Protein AF-A0A5B2UIB7-F1 (afdb_monomer_lite)

Organism: NCBI:txid129817

Structure (mmCIF, N/CA/C/O backbone):
data_AF-A0A5B2UIB7-F1
#
_entry.id   AF-A0A5B2UIB7-F1
#
loop_
_atom_site.group_PDB
_atom_site.id
_atom_site.type_symbol
_atom_site.label_atom_id
_atom_site.label_alt_id
_atom_site.label_comp_id
_atom_site.label_asym_id
_atom_site.label_entity_id
_atom_site.label_seq_id
_atom_site.pdbx_PDB_ins_code
_atom_site.Cartn_x
_atom_site.Cartn_y
_atom_site.Cartn_z
_atom_site.occupancy
_atom_site.B_iso_or_equiv
_atom_site.auth_seq_id
_atom_site.auth_comp_id
_atom_site.auth_asym_id
_atom_site.auth_atom_id
_atom_site.pdbx_PDB_model_num
ATOM 1 N N . MET A 1 1 ? 76.141 -15.591 19.480 1.00 36.72 1 MET A N 1
ATOM 2 C CA . MET A 1 1 ? 75.527 -14.961 18.288 1.00 36.72 1 MET A CA 1
ATOM 3 C C . MET A 1 1 ? 74.091 -15.452 18.141 1.00 36.72 1 MET A C 1
ATOM 5 O O . MET A 1 1 ? 73.945 -16.645 17.968 1.00 36.72 1 MET A O 1
ATOM 9 N N . LYS A 1 2 ? 73.107 -14.529 18.206 1.00 32.75 2 LYS A N 1
ATOM 10 C CA . LYS A 1 2 ? 71.780 -14.500 17.524 1.00 32.75 2 LYS A CA 1
ATOM 11 C C . LYS A 1 2 ? 70.886 -15.767 17.609 1.00 32.75 2 LYS A C 1
ATOM 13 O O . LYS A 1 2 ? 71.321 -16.845 17.267 1.00 32.75 2 LYS A O 1
ATOM 18 N N . ARG A 1 3 ? 69.582 -15.729 17.898 1.00 36.31 3 ARG A N 1
ATOM 19 C CA . ARG A 1 3 ? 68.573 -14.659 17.969 1.00 36.31 3 ARG A CA 1
ATOM 20 C C . ARG A 1 3 ? 67.329 -15.248 18.657 1.00 36.31 3 ARG A C 1
ATOM 22 O O . ARG A 1 3 ? 66.894 -16.338 18.302 1.00 36.31 3 ARG A O 1
ATOM 29 N N . VAL A 1 4 ? 66.751 -14.478 19.571 1.00 41.34 4 VAL A N 1
ATOM 30 C CA . VAL A 1 4 ? 65.387 -14.624 20.096 1.00 41.34 4 VAL A CA 1
ATOM 31 C C . VAL A 1 4 ? 64.390 -14.536 18.932 1.00 41.34 4 VAL A C 1
ATOM 33 O O . VAL A 1 4 ? 64.535 -13.661 18.076 1.00 41.34 4 VAL A O 1
ATOM 36 N N . LYS A 1 5 ? 63.388 -15.421 18.885 1.00 37.00 5 LYS A N 1
ATOM 37 C CA . LYS A 1 5 ? 62.197 -15.244 18.042 1.00 37.00 5 LYS A CA 1
ATOM 38 C C . LYS A 1 5 ? 60.969 -15.140 18.938 1.00 37.00 5 LYS A C 1
ATOM 40 O O . LYS A 1 5 ? 60.464 -16.127 19.456 1.00 37.00 5 LYS A O 1
ATOM 45 N N . THR A 1 6 ? 60.558 -13.895 19.120 1.00 37.12 6 THR A N 1
ATOM 46 C CA . THR A 1 6 ? 59.334 -13.441 19.770 1.00 37.12 6 THR A CA 1
ATOM 47 C C . THR A 1 6 ? 58.118 -13.957 19.003 1.00 37.12 6 THR A C 1
ATOM 49 O O . THR A 1 6 ? 57.993 -13.713 17.803 1.00 37.12 6 THR A O 1
ATOM 52 N N . LEU A 1 7 ? 57.230 -14.667 19.696 1.00 38.56 7 LEU A N 1
ATOM 53 C CA . LEU A 1 7 ? 55.925 -15.073 19.186 1.00 38.56 7 LEU A CA 1
ATOM 54 C C . LEU A 1 7 ? 54.974 -13.873 19.346 1.00 38.56 7 LEU A C 1
ATOM 56 O O . LEU A 1 7 ? 54.595 -13.527 20.461 1.00 38.56 7 LEU A O 1
ATOM 60 N N . ILE A 1 8 ? 54.649 -13.188 18.249 1.00 42.62 8 ILE A N 1
ATOM 61 C CA . ILE A 1 8 ? 53.664 -12.100 18.245 1.00 42.62 8 ILE A CA 1
ATOM 62 C C . ILE A 1 8 ? 52.286 -12.730 18.044 1.00 42.62 8 ILE A C 1
ATOM 64 O O . ILE A 1 8 ? 51.986 -13.260 16.977 1.00 42.62 8 ILE A O 1
ATOM 68 N N . ILE A 1 9 ? 51.459 -12.673 19.085 1.00 41.97 9 ILE A N 1
ATOM 69 C CA . ILE A 1 9 ? 50.033 -12.998 19.035 1.00 41.97 9 ILE A CA 1
ATOM 70 C C . ILE A 1 9 ? 49.331 -11.816 18.355 1.00 41.97 9 ILE A C 1
ATOM 72 O O . ILE A 1 9 ? 49.231 -10.736 18.936 1.00 41.97 9 ILE A O 1
ATOM 76 N N . GLN A 1 10 ? 48.881 -11.991 17.111 1.00 41.56 10 GLN A N 1
ATOM 77 C CA . GLN A 1 10 ? 47.998 -11.028 16.451 1.00 41.56 10 GLN A CA 1
ATOM 78 C C . GLN A 1 10 ? 46.553 -11.289 16.881 1.00 41.56 10 GLN A C 1
ATOM 80 O O . GLN A 1 10 ? 45.931 -12.270 16.484 1.00 41.56 10 GLN A O 1
ATOM 85 N N . MET A 1 11 ? 46.028 -10.390 17.705 1.00 44.19 11 MET A N 1
ATOM 86 C CA . MET A 1 11 ? 44.629 -10.340 18.108 1.00 44.19 11 MET A CA 1
ATOM 87 C C . MET A 1 11 ? 43.892 -9.461 17.085 1.00 44.19 11 MET A C 1
ATOM 89 O O . MET A 1 11 ? 43.997 -8.237 17.113 1.00 44.19 11 MET A O 1
ATOM 93 N N . GLY A 1 12 ? 43.233 -10.090 16.110 1.00 45.69 12 GLY A N 1
ATOM 94 C CA . GLY A 1 12 ? 42.451 -9.396 15.087 1.00 45.69 12 GLY A CA 1
ATOM 95 C C . GLY A 1 12 ? 41.152 -8.851 15.676 1.00 45.69 12 GLY A C 1
ATOM 96 O O . GLY A 1 12 ? 40.241 -9.616 15.980 1.00 45.69 12 GLY A O 1
ATOM 97 N N . ALA A 1 13 ? 41.059 -7.532 15.838 1.00 47.88 13 ALA A N 1
ATOM 98 C CA . ALA A 1 13 ? 39.813 -6.855 16.173 1.00 47.88 13 ALA A CA 1
ATOM 99 C C . ALA A 1 13 ? 38.918 -6.795 14.923 1.00 47.88 13 ALA A C 1
ATOM 101 O O . ALA A 1 13 ? 39.144 -5.987 14.022 1.00 47.88 13 ALA A O 1
ATOM 102 N N . ALA A 1 14 ? 37.912 -7.667 14.854 1.00 48.31 14 ALA A N 1
ATOM 103 C CA . ALA A 1 14 ? 36.854 -7.579 13.858 1.00 48.31 14 ALA A CA 1
ATOM 104 C C . ALA A 1 14 ? 35.942 -6.388 14.200 1.00 48.31 14 ALA A C 1
ATOM 106 O O . ALA A 1 14 ? 35.089 -6.470 15.083 1.00 48.31 14 ALA A O 1
ATOM 107 N N . LEU A 1 15 ? 36.144 -5.263 13.513 1.00 48.62 15 LEU A N 1
ATOM 108 C CA . LEU A 1 15 ? 35.199 -4.149 13.484 1.00 48.62 15 LEU A CA 1
ATOM 109 C C . LEU A 1 15 ? 33.928 -4.620 12.765 1.00 48.62 15 LEU A C 1
ATOM 111 O O . LEU A 1 15 ? 33.849 -4.608 11.537 1.00 48.62 15 LEU A O 1
ATOM 115 N N . LEU A 1 16 ? 32.938 -5.068 13.538 1.00 49.34 16 LEU A N 1
ATOM 116 C CA . LEU A 1 16 ? 31.570 -5.257 13.064 1.00 49.34 16 LEU A CA 1
ATOM 117 C C . LEU A 1 16 ? 30.999 -3.875 12.730 1.00 49.34 16 LEU A C 1
ATOM 119 O O . LEU A 1 16 ? 30.462 -3.181 13.595 1.00 49.34 16 LEU A O 1
ATOM 123 N N . PHE A 1 17 ? 31.136 -3.463 11.471 1.00 42.66 17 PHE A N 1
ATOM 124 C CA . PHE A 1 17 ? 30.374 -2.352 10.914 1.00 42.66 17 PHE A CA 1
ATOM 125 C C . PHE A 1 17 ? 28.894 -2.738 10.947 1.00 42.66 17 PHE A C 1
ATOM 127 O O . PHE A 1 17 ? 28.378 -3.381 10.036 1.00 42.66 17 PHE A O 1
ATOM 134 N N . SER A 1 18 ? 28.222 -2.376 12.038 1.00 40.28 18 SER A N 1
ATOM 135 C CA . SER A 1 18 ? 26.772 -2.464 12.148 1.00 40.28 18 SER A CA 1
ATOM 136 C C . SER A 1 18 ? 26.201 -1.437 11.180 1.00 40.28 18 SER A C 1
ATOM 138 O O . SER A 1 18 ? 26.191 -0.242 11.468 1.00 40.28 18 SER A O 1
ATOM 140 N N . SER A 1 19 ? 25.817 -1.883 9.986 1.00 45.78 19 SER A N 1
ATOM 141 C CA . SER A 1 19 ? 25.097 -1.044 9.036 1.00 45.78 19 SER A CA 1
ATOM 142 C C . SER A 1 19 ? 23.778 -0.674 9.703 1.00 45.78 19 SER A C 1
ATOM 144 O O . SER A 1 19 ? 22.957 -1.551 9.969 1.00 45.78 19 SER A O 1
ATOM 146 N N . SER A 1 20 ? 23.582 0.601 10.034 1.00 47.62 20 SER A N 1
ATOM 147 C CA . SER A 1 20 ? 22.289 1.093 10.502 1.00 47.62 20 SER A CA 1
ATOM 148 C C . SER A 1 20 ? 21.254 0.736 9.438 1.00 47.62 20 SER A C 1
ATOM 150 O O . SER A 1 20 ? 21.310 1.273 8.332 1.00 47.62 20 SER A O 1
ATOM 152 N N . ALA A 1 21 ? 20.346 -0.198 9.728 1.00 54.97 21 ALA A N 1
ATOM 153 C CA . ALA A 1 21 ? 19.238 -0.486 8.831 1.00 54.97 21 ALA A CA 1
ATOM 154 C C . ALA A 1 21 ? 18.403 0.795 8.718 1.00 54.97 21 ALA A C 1
ATOM 156 O O . ALA A 1 21 ? 17.760 1.211 9.682 1.00 54.97 21 ALA A O 1
ATOM 157 N N . GLN A 1 22 ? 18.468 1.468 7.567 1.00 65.56 22 GLN A N 1
ATOM 158 C CA . GLN A 1 22 ? 17.531 2.542 7.275 1.00 65.56 22 GLN A CA 1
ATOM 159 C C . GLN A 1 22 ? 16.168 1.885 7.085 1.00 65.56 22 GLN A C 1
ATOM 161 O O . GLN A 1 22 ? 15.971 1.110 6.150 1.00 65.56 22 GLN A O 1
ATOM 166 N N . ALA A 1 23 ? 15.260 2.161 8.015 1.00 76.81 23 ALA A N 1
ATOM 167 C CA . ALA A 1 23 ? 13.890 1.686 7.978 1.00 76.81 23 ALA A CA 1
ATOM 168 C C . ALA A 1 23 ? 12.957 2.881 7.790 1.00 76.81 23 ALA A C 1
ATOM 170 O O . ALA A 1 23 ? 13.073 3.878 8.505 1.00 76.81 23 ALA A O 1
ATOM 171 N N . ALA A 1 24 ? 12.025 2.773 6.847 1.00 90.00 24 ALA A N 1
ATOM 172 C CA . ALA A 1 24 ? 10.872 3.664 6.825 1.00 90.00 24 ALA A CA 1
ATOM 173 C C . ALA A 1 24 ? 9.811 3.123 7.786 1.00 90.00 24 ALA A C 1
ATOM 175 O O . ALA A 1 24 ? 9.624 1.909 7.891 1.00 90.00 24 ALA A O 1
ATOM 176 N N . VAL A 1 25 ? 9.112 4.016 8.483 1.00 93.94 25 VAL A N 1
ATOM 177 C CA . VAL A 1 25 ? 8.023 3.657 9.395 1.00 93.94 25 VAL A CA 1
ATOM 178 C C . VAL A 1 25 ? 6.745 4.295 8.884 1.00 93.94 25 VAL A C 1
ATOM 180 O O . VAL A 1 25 ? 6.665 5.514 8.762 1.00 93.94 25 VAL A O 1
ATOM 183 N N . GLN A 1 26 ? 5.736 3.475 8.615 1.00 95.31 26 GLN A N 1
ATOM 184 C CA . GLN A 1 26 ? 4.424 3.927 8.184 1.00 95.31 26 GLN A CA 1
ATOM 185 C C . GLN A 1 26 ? 3.372 3.483 9.192 1.00 95.31 26 GLN A C 1
ATOM 187 O O . GLN A 1 26 ? 3.288 2.317 9.562 1.00 95.31 26 GLN A O 1
ATOM 192 N N . GLU A 1 27 ? 2.540 4.419 9.628 1.00 96.62 27 GLU A N 1
ATOM 193 C CA . GLU A 1 27 ? 1.425 4.111 10.513 1.00 96.62 27 GLU A CA 1
ATOM 194 C C . GLU A 1 27 ? 0.175 3.753 9.701 1.00 96.62 27 GLU A C 1
ATOM 196 O O . GLU A 1 27 ? -0.121 4.389 8.687 1.00 96.62 27 GLU A O 1
ATOM 201 N N . ILE A 1 28 ? -0.541 2.735 10.169 1.00 97.25 28 ILE A N 1
ATOM 202 C CA . ILE A 1 28 ? -1.765 2.167 9.614 1.00 97.25 28 ILE A CA 1
ATOM 203 C C . ILE A 1 28 ? -2.853 2.330 10.672 1.00 97.25 28 ILE A C 1
ATOM 205 O O . ILE A 1 28 ? -2.776 1.738 11.748 1.00 97.25 28 ILE A O 1
ATOM 209 N N . ARG A 1 29 ? -3.866 3.145 10.378 1.00 97.69 29 ARG A N 1
ATOM 210 C CA . ARG A 1 29 ? -4.959 3.459 11.303 1.00 97.69 29 ARG A CA 1
ATOM 211 C C . ARG A 1 29 ? -6.277 2.914 10.793 1.00 97.69 29 ARG A C 1
ATOM 213 O O . ARG A 1 29 ? -6.648 3.173 9.647 1.00 97.69 29 ARG A O 1
ATOM 220 N N . ALA A 1 30 ? -7.024 2.251 11.665 1.00 96.81 30 ALA A N 1
ATOM 221 C CA . ALA A 1 30 ? -8.425 1.953 11.415 1.00 96.81 30 ALA A CA 1
ATOM 222 C C . ALA A 1 30 ? -9.252 2.164 12.685 1.00 96.81 30 ALA A C 1
ATOM 224 O O . ALA A 1 30 ? -8.781 1.909 13.792 1.00 96.81 30 ALA A O 1
ATOM 225 N N . THR A 1 31 ? -10.487 2.624 12.525 1.00 95.56 31 THR A N 1
ATOM 226 C CA . THR A 1 31 ? -11.378 2.927 13.646 1.00 95.56 31 THR A CA 1
ATOM 227 C C . THR A 1 31 ? -12.700 2.209 13.464 1.00 95.56 31 THR A C 1
ATOM 229 O O . THR A 1 31 ? -13.267 2.209 12.372 1.00 95.56 31 THR A O 1
ATOM 232 N N . PHE A 1 32 ? -13.203 1.619 14.539 1.00 94.38 32 PHE A N 1
ATOM 233 C CA . PHE A 1 32 ? -14.571 1.150 14.633 1.00 94.38 32 PHE A CA 1
ATOM 234 C C . PHE A 1 32 ? -15.358 2.054 15.577 1.00 94.38 32 PHE A C 1
ATOM 236 O O . PHE A 1 32 ? -15.005 2.192 16.747 1.00 94.38 32 PHE A O 1
ATOM 243 N N . VAL A 1 33 ? -16.439 2.628 15.052 1.00 89.38 33 VAL A N 1
ATOM 244 C CA . VAL A 1 33 ? -17.467 3.320 15.830 1.00 89.38 33 VAL A CA 1
ATOM 245 C C . VAL A 1 33 ? -18.815 2.710 15.435 1.00 89.38 33 VAL A C 1
ATOM 247 O O . VAL A 1 33 ? -19.152 2.749 14.249 1.00 89.38 33 VAL A O 1
ATOM 250 N N . PRO A 1 34 ? -19.585 2.133 16.375 1.00 85.06 34 PRO A N 1
ATOM 251 C CA . PRO A 1 34 ? -20.924 1.635 16.110 1.00 85.06 34 PRO A CA 1
ATOM 252 C C . PRO A 1 34 ? -21.805 2.742 15.541 1.00 85.06 34 PRO A C 1
ATOM 254 O O . PRO A 1 34 ? -21.898 3.822 16.124 1.00 85.06 34 PRO A O 1
ATOM 257 N N . ASP A 1 35 ? -22.490 2.452 14.439 1.00 82.38 35 ASP A N 1
ATOM 258 C CA . ASP A 1 35 ? -23.503 3.333 13.867 1.00 82.38 35 ASP A CA 1
ATOM 259 C C . ASP A 1 35 ? -24.900 2.824 14.266 1.00 82.38 35 ASP A C 1
ATOM 261 O O . ASP A 1 35 ? -25.362 1.815 13.723 1.00 82.38 35 ASP A O 1
ATOM 265 N N . PRO A 1 36 ? -25.613 3.498 15.192 1.00 77.50 36 PRO A N 1
ATOM 266 C CA . PRO A 1 36 ? -26.958 3.089 15.591 1.00 77.50 36 PRO A CA 1
ATOM 267 C C . PRO A 1 36 ? -27.973 3.124 14.443 1.00 77.50 36 PRO A C 1
ATOM 269 O O . PRO A 1 36 ? -28.992 2.440 14.516 1.00 77.50 36 PRO A O 1
ATOM 272 N N . SER A 1 37 ? -27.720 3.923 13.400 1.00 79.44 37 SER A N 1
ATOM 273 C CA . SER A 1 37 ? -28.568 3.991 12.206 1.00 79.44 37 SER A CA 1
ATOM 274 C C . SER A 1 37 ? -28.291 2.854 11.220 1.00 79.44 37 SER A C 1
ATOM 276 O O . SER A 1 37 ? -29.137 2.552 10.378 1.00 79.44 37 SER A O 1
ATOM 278 N N . ASN A 1 38 ? -27.143 2.181 11.358 1.00 79.44 38 ASN A N 1
ATOM 279 C CA . ASN A 1 38 ? -26.748 1.053 10.528 1.00 79.44 38 ASN A CA 1
ATOM 280 C C . ASN A 1 38 ? -26.103 -0.078 11.357 1.00 79.44 38 ASN A C 1
ATOM 282 O O . ASN A 1 38 ? -24.923 -0.396 11.181 1.00 79.44 38 ASN A O 1
ATOM 286 N N . PRO A 1 39 ? -26.878 -0.737 12.241 1.00 76.56 39 PRO A N 1
ATOM 287 C CA . PRO A 1 39 ? -26.357 -1.682 13.238 1.00 76.56 39 PRO A CA 1
ATOM 288 C C . PRO A 1 39 ? -25.733 -2.956 12.640 1.00 76.56 39 PRO A C 1
ATOM 290 O O . PRO A 1 39 ? -25.099 -3.738 13.348 1.00 76.56 39 PRO A O 1
ATOM 293 N N . MET A 1 40 ? -25.910 -3.185 11.337 1.00 80.88 40 MET A N 1
ATOM 294 C CA . MET A 1 40 ? -25.333 -4.328 10.626 1.00 80.88 40 MET A CA 1
ATOM 295 C C . MET A 1 40 ? -23.938 -4.031 10.052 1.00 80.88 40 MET A C 1
ATOM 297 O O . MET A 1 40 ? -23.262 -4.953 9.591 1.00 80.88 40 MET A O 1
ATOM 301 N N . VAL A 1 41 ? -23.477 -2.773 10.071 1.00 82.31 41 VAL A N 1
ATOM 302 C CA . VAL A 1 41 ? -22.141 -2.391 9.588 1.00 82.31 41 VAL A CA 1
ATOM 303 C C . VAL A 1 41 ? -21.136 -2.473 10.732 1.00 82.31 41 VAL A C 1
ATOM 305 O O . VAL A 1 41 ? -20.851 -1.504 11.424 1.00 82.31 41 VAL A O 1
ATOM 308 N N . ASN A 1 42 ? -20.565 -3.666 10.890 1.00 84.88 42 ASN A N 1
ATOM 309 C CA . ASN A 1 42 ? -19.618 -3.994 11.956 1.00 84.88 42 ASN A CA 1
ATOM 310 C C . ASN A 1 42 ? -18.208 -4.195 11.400 1.00 84.88 42 ASN A C 1
ATOM 312 O O . ASN A 1 42 ? -17.653 -5.290 11.449 1.00 84.88 42 ASN A O 1
ATOM 316 N N . ARG A 1 43 ? -17.651 -3.143 10.794 1.00 89.06 43 ARG A N 1
ATOM 317 C CA . ARG A 1 43 ? -16.316 -3.172 10.182 1.00 89.06 43 ARG A CA 1
ATOM 318 C C . ARG A 1 43 ? -15.511 -1.950 10.583 1.00 89.06 43 ARG A C 1
ATOM 320 O O . ARG A 1 43 ? -16.071 -0.871 10.756 1.00 89.06 43 ARG A O 1
ATOM 327 N N . PHE A 1 44 ? -14.198 -2.114 10.655 1.00 94.00 44 PHE A N 1
ATOM 328 C CA . PHE A 1 44 ? -13.293 -0.982 10.779 1.00 94.00 44 PHE A CA 1
ATOM 329 C C . PHE A 1 44 ? -13.338 -0.107 9.524 1.00 94.00 44 PHE A C 1
ATOM 331 O O . PHE A 1 44 ? -13.377 -0.598 8.394 1.00 94.00 44 PHE A O 1
ATOM 338 N N . GLU A 1 45 ? -13.287 1.202 9.731 1.00 93.50 45 GLU A N 1
ATOM 339 C CA . GLU A 1 45 ? -13.042 2.185 8.688 1.00 93.50 45 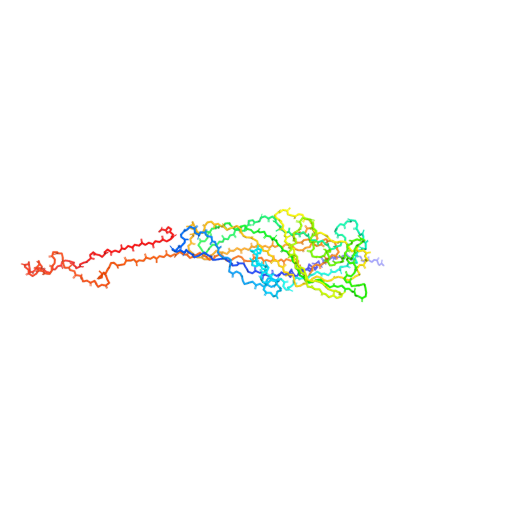GLU A CA 1
ATOM 340 C C . GLU A 1 45 ? -11.553 2.531 8.668 1.00 93.50 45 GLU A C 1
ATOM 342 O O . GLU A 1 45 ? -10.964 2.843 9.703 1.00 93.50 45 GLU A O 1
ATOM 347 N N . ASN A 1 46 ? -10.930 2.498 7.492 1.00 94.31 46 ASN A N 1
ATOM 348 C CA . ASN A 1 46 ? -9.547 2.931 7.344 1.00 94.31 46 ASN A CA 1
ATOM 349 C C . ASN A 1 46 ? -9.443 4.451 7.547 1.00 94.31 46 ASN A C 1
ATOM 351 O O . ASN A 1 46 ? -10.092 5.223 6.843 1.00 94.31 46 ASN A O 1
ATOM 355 N N . LYS A 1 47 ? -8.611 4.872 8.500 1.00 95.81 47 LYS A N 1
ATOM 356 C CA . LYS A 1 47 ? -8.343 6.278 8.839 1.00 95.81 47 LYS A CA 1
ATOM 357 C C . LYS A 1 47 ? -6.903 6.690 8.540 1.00 95.81 47 LYS A C 1
ATOM 359 O O . LYS A 1 47 ? -6.459 7.751 8.974 1.00 95.81 47 LYS A O 1
ATOM 364 N N . THR A 1 48 ? -6.153 5.861 7.821 1.00 96.50 48 THR A N 1
ATOM 365 C CA . THR A 1 48 ? -4.783 6.191 7.430 1.00 96.50 48 THR A CA 1
ATOM 366 C C . THR A 1 48 ? -4.799 7.355 6.436 1.00 96.50 48 THR A C 1
ATOM 368 O O . THR A 1 48 ? -5.517 7.272 5.437 1.00 96.50 48 THR A O 1
ATOM 371 N N . PRO A 1 49 ? -4.030 8.437 6.663 1.00 95.19 49 PRO A N 1
ATOM 372 C CA . PRO A 1 49 ? -4.008 9.576 5.753 1.00 95.19 49 PRO A CA 1
ATOM 373 C C . PRO A 1 49 ? -3.585 9.165 4.341 1.00 95.19 49 PRO A C 1
ATOM 375 O O . PRO A 1 49 ? -2.473 8.686 4.124 1.00 95.19 49 PRO A O 1
ATOM 378 N N . GLN A 1 50 ? -4.478 9.360 3.372 1.00 95.00 50 GLN A N 1
ATOM 379 C CA . GLN A 1 50 ? -4.203 9.039 1.977 1.00 95.00 50 GLN A CA 1
ATOM 380 C C . GLN A 1 50 ? -3.100 9.948 1.416 1.00 95.00 50 GLN A C 1
ATOM 382 O O . GLN A 1 50 ? -3.128 11.165 1.593 1.00 95.00 50 GLN A O 1
ATOM 387 N N . ALA A 1 51 ? -2.167 9.363 0.669 1.00 96.31 51 ALA A N 1
ATOM 388 C CA . ALA A 1 51 ? -1.065 10.055 0.011 1.00 96.31 51 ALA A CA 1
ATOM 389 C C . ALA A 1 51 ? -0.812 9.473 -1.390 1.00 96.31 51 ALA A C 1
ATOM 391 O O . ALA A 1 51 ? -1.514 8.573 -1.850 1.00 96.31 51 ALA A O 1
ATOM 392 N N . GLY A 1 52 ? 0.192 9.987 -2.096 1.00 95.69 52 GLY A N 1
ATOM 393 C CA . GLY A 1 52 ? 0.661 9.379 -3.339 1.00 95.69 52 GLY A CA 1
ATOM 394 C C . GLY A 1 52 ? -0.317 9.481 -4.510 1.00 95.69 52 GLY A C 1
ATOM 395 O O . GLY A 1 52 ? -1.017 10.483 -4.680 1.00 95.69 52 GLY A O 1
ATOM 396 N N . VAL A 1 53 ? -0.351 8.440 -5.343 1.00 95.81 53 VAL A N 1
ATOM 397 C CA . VAL A 1 53 ? -1.085 8.418 -6.614 1.00 95.81 53 VAL A CA 1
ATOM 398 C C . VAL A 1 53 ? -2.578 8.749 -6.478 1.00 95.81 53 VAL A C 1
ATOM 400 O O . VAL A 1 53 ? -3.111 9.530 -7.269 1.00 95.81 53 VAL A O 1
ATOM 403 N N . CYS A 1 54 ? -3.252 8.227 -5.453 1.00 96.62 54 CYS A N 1
ATOM 404 C CA . CYS A 1 54 ? -4.678 8.444 -5.242 1.00 96.62 54 CYS A CA 1
ATOM 405 C C . CYS A 1 54 ? -4.980 9.838 -4.699 1.00 96.62 54 CYS A C 1
ATOM 407 O O . CYS A 1 54 ? -6.035 10.384 -5.004 1.00 96.62 54 CYS A O 1
ATOM 409 N N . ALA A 1 55 ? -4.084 10.430 -3.904 1.00 96.38 55 ALA A N 1
ATOM 410 C CA . ALA A 1 55 ? -4.268 11.792 -3.406 1.00 96.38 55 ALA A CA 1
ATOM 411 C C . ALA A 1 55 ? -3.971 12.842 -4.487 1.00 96.38 55 ALA A C 1
ATOM 413 O O . ALA A 1 55 ? -4.703 13.818 -4.614 1.00 96.38 55 ALA A O 1
ATOM 414 N N . SER A 1 56 ? -2.906 12.641 -5.267 1.00 94.44 56 SER A N 1
ATOM 415 C CA . SER A 1 56 ? -2.333 13.710 -6.094 1.00 94.44 56 SER A CA 1
ATOM 416 C C . SER A 1 56 ? -2.564 13.560 -7.596 1.00 94.44 56 SER A C 1
ATOM 418 O O . SER A 1 56 ? -2.494 14.560 -8.302 1.00 94.44 56 SER A O 1
ATOM 420 N N . PHE A 1 57 ? -2.815 12.350 -8.108 1.00 94.06 57 PHE A N 1
ATOM 421 C CA . PHE A 1 57 ? -2.756 12.104 -9.555 1.00 94.06 57 PHE A CA 1
ATOM 422 C C . PHE A 1 57 ? -4.021 11.478 -10.150 1.00 94.06 57 PHE A C 1
ATOM 424 O O . PHE A 1 57 ? -4.384 11.813 -11.275 1.00 94.06 57 PHE A O 1
ATOM 431 N N . MET A 1 58 ? -4.711 10.585 -9.431 1.00 94.69 58 MET A N 1
ATOM 432 C CA . MET A 1 58 ? -5.913 9.912 -9.948 1.00 94.69 58 MET A CA 1
ATOM 433 C C . MET A 1 58 ? -7.044 9.694 -8.916 1.00 94.69 58 MET A C 1
ATOM 435 O O . MET A 1 58 ? -7.589 8.589 -8.829 1.00 94.69 58 MET A O 1
ATOM 439 N N . PRO A 1 59 ? -7.476 10.724 -8.160 1.00 95.88 59 PRO A N 1
ATOM 440 C CA . PRO A 1 59 ? -8.452 10.566 -7.074 1.00 95.88 59 PRO A CA 1
ATOM 441 C C . PRO A 1 59 ? -9.785 9.949 -7.518 1.00 95.88 59 PRO A C 1
ATOM 443 O O . PRO A 1 59 ? -10.280 9.014 -6.888 1.00 95.88 59 PRO A O 1
ATOM 446 N N . ALA A 1 60 ? -10.348 10.406 -8.643 1.00 95.81 60 ALA A N 1
ATOM 447 C CA . ALA A 1 60 ? -11.606 9.871 -9.170 1.00 95.81 60 ALA A CA 1
ATOM 448 C C . ALA A 1 60 ? -11.500 8.382 -9.537 1.00 95.81 60 ALA A C 1
ATOM 450 O O . ALA A 1 60 ? -12.435 7.611 -9.322 1.00 95.81 60 ALA A O 1
ATOM 451 N N . ARG A 1 61 ? -10.339 7.965 -10.052 1.00 95.25 61 ARG A N 1
ATOM 452 C CA . ARG A 1 61 ? -10.102 6.581 -10.445 1.00 95.25 61 ARG A CA 1
ATOM 453 C C . ARG A 1 61 ? -9.905 5.667 -9.246 1.00 95.25 61 ARG A C 1
ATOM 455 O O . ARG A 1 61 ? -10.485 4.589 -9.221 1.00 95.25 61 ARG A O 1
ATOM 462 N N . CYS A 1 62 ? -9.138 6.103 -8.251 1.00 96.62 62 CYS A N 1
ATOM 463 C CA . CYS A 1 62 ? -8.982 5.345 -7.015 1.00 96.62 62 CYS A CA 1
ATOM 464 C C . CYS A 1 62 ? -10.327 5.140 -6.312 1.00 96.62 62 CYS A C 1
ATOM 466 O O . CYS A 1 62 ? -10.641 4.020 -5.920 1.00 96.62 62 CYS A O 1
ATOM 468 N N . LYS A 1 63 ? -11.180 6.176 -6.279 1.00 96.19 63 LYS A N 1
ATOM 469 C CA . LYS A 1 63 ? -12.551 6.059 -5.768 1.00 96.19 63 LYS A CA 1
ATOM 470 C C . LYS A 1 63 ? -13.374 5.018 -6.535 1.00 96.19 63 LYS A C 1
ATOM 472 O O . LYS A 1 63 ? -14.051 4.214 -5.906 1.00 96.19 63 LYS A O 1
ATOM 477 N N . ALA A 1 64 ? -13.306 5.008 -7.869 1.00 96.38 64 ALA A N 1
ATOM 478 C CA . ALA A 1 64 ? -14.018 4.028 -8.695 1.00 96.38 64 ALA A CA 1
ATOM 479 C C . ALA A 1 64 ? -13.510 2.587 -8.499 1.00 96.38 64 ALA A C 1
ATOM 481 O O . ALA A 1 64 ? -14.287 1.645 -8.610 1.00 96.38 64 ALA A O 1
ATOM 482 N N . LEU A 1 65 ? -12.220 2.422 -8.198 1.00 95.38 65 LEU A N 1
ATOM 483 C CA . LEU A 1 65 ? -11.596 1.130 -7.899 1.00 95.38 65 LEU A CA 1
ATOM 484 C C . LEU A 1 65 ? -11.753 0.704 -6.429 1.00 95.38 65 LEU A C 1
ATOM 486 O O . LEU A 1 65 ? -11.387 -0.416 -6.094 1.00 95.38 65 LEU A O 1
ATOM 490 N N . GLY A 1 66 ? -12.266 1.574 -5.552 1.00 94.94 66 GLY A N 1
ATOM 491 C CA . GLY A 1 66 ? -12.367 1.299 -4.116 1.00 94.94 66 GLY A CA 1
ATOM 492 C C . GLY A 1 66 ? -11.014 1.228 -3.399 1.00 94.94 66 GLY A C 1
ATOM 493 O O . GLY A 1 66 ? -10.910 0.572 -2.368 1.00 94.94 66 GLY A O 1
ATOM 494 N N . ILE A 1 67 ? -9.983 1.887 -3.933 1.00 95.94 67 ILE A N 1
ATOM 495 C CA . ILE A 1 67 ? -8.624 1.881 -3.376 1.00 95.94 67 ILE A CA 1
ATOM 496 C C . ILE A 1 67 ? -8.224 3.268 -2.865 1.00 95.94 67 ILE A C 1
ATOM 498 O O . ILE A 1 67 ? -8.743 4.296 -3.297 1.00 95.94 67 ILE A O 1
ATOM 502 N N . PHE A 1 68 ? -7.229 3.288 -1.989 1.00 96.25 68 PHE A N 1
ATOM 503 C CA . PHE A 1 68 ? -6.484 4.469 -1.558 1.00 96.25 68 PHE A CA 1
ATOM 504 C C . PHE A 1 68 ? -4.995 4.123 -1.646 1.00 96.25 68 PHE A C 1
ATOM 506 O O . PHE A 1 68 ? -4.641 2.948 -1.699 1.00 96.25 68 PHE A O 1
ATOM 513 N N . SER A 1 69 ? -4.114 5.117 -1.641 1.00 97.50 69 SER A N 1
ATOM 514 C CA . SER A 1 69 ? -2.673 4.867 -1.646 1.00 97.50 69 SER A CA 1
ATOM 515 C C . SER A 1 69 ? -1.969 5.584 -0.510 1.00 97.50 69 SER A C 1
ATOM 517 O O . SER A 1 69 ? -2.451 6.591 0.011 1.00 97.50 69 SER A O 1
ATOM 519 N N . LEU A 1 70 ? -0.799 5.065 -0.175 1.00 97.69 70 LEU A N 1
ATOM 520 C CA . LEU A 1 70 ? 0.204 5.692 0.669 1.00 97.69 70 LEU A CA 1
ATOM 521 C C . LEU A 1 70 ? 1.473 5.924 -0.142 1.00 97.69 70 LEU A C 1
ATOM 523 O O . LEU A 1 70 ? 1.620 5.371 -1.232 1.00 97.69 70 LEU A O 1
ATOM 527 N N . ARG A 1 71 ? 2.385 6.728 0.401 1.00 96.50 71 ARG A N 1
ATOM 528 C CA . ARG A 1 71 ? 3.684 7.021 -0.203 1.00 96.50 71 ARG A CA 1
ATOM 529 C C . ARG A 1 71 ? 4.802 6.650 0.761 1.00 96.50 71 ARG A C 1
ATOM 531 O O . ARG A 1 71 ? 4.730 7.014 1.926 1.00 96.50 71 ARG A O 1
ATOM 538 N N . LEU A 1 72 ? 5.835 5.994 0.244 1.00 95.56 72 LEU A N 1
ATOM 539 C CA . LEU A 1 72 ? 7.103 5.732 0.923 1.00 95.56 72 LEU A CA 1
ATOM 540 C C . LEU A 1 72 ? 8.172 6.657 0.321 1.00 95.56 72 LEU A C 1
ATOM 542 O O . LEU A 1 72 ? 8.807 6.289 -0.672 1.00 95.56 72 LEU A O 1
ATOM 546 N N . PRO A 1 73 ? 8.337 7.889 0.835 1.00 92.00 73 PRO A N 1
ATOM 547 C CA . PRO A 1 73 ? 9.258 8.860 0.249 1.00 92.00 73 PRO A CA 1
ATOM 548 C C . PRO A 1 73 ? 10.734 8.457 0.385 1.00 92.00 73 PRO A C 1
ATOM 550 O O . PRO A 1 73 ? 11.547 8.861 -0.443 1.00 92.00 73 PRO A O 1
ATOM 553 N N . GLU A 1 74 ? 11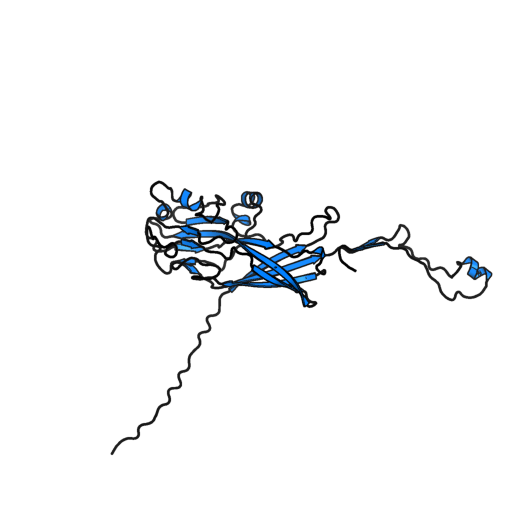.081 7.652 1.390 1.00 93.62 74 GLU A N 1
ATOM 554 C CA . GLU A 1 74 ? 12.440 7.163 1.640 1.00 93.62 74 GLU A CA 1
ATOM 555 C C . GLU A 1 74 ? 12.845 6.039 0.680 1.00 93.62 74 GLU A C 1
ATOM 557 O O . GLU A 1 74 ? 14.038 5.775 0.495 1.00 93.62 74 GLU A O 1
ATOM 562 N N . LEU A 1 75 ? 11.864 5.371 0.065 1.00 96.06 75 LEU A N 1
ATOM 563 C CA . LEU A 1 75 ? 12.101 4.250 -0.825 1.00 96.06 75 LEU A CA 1
ATOM 564 C C . LEU A 1 75 ? 12.289 4.726 -2.267 1.00 96.06 75 LEU A C 1
ATOM 566 O O . LEU A 1 75 ? 11.450 5.396 -2.872 1.00 96.06 75 LEU A O 1
ATOM 570 N N . SER A 1 76 ? 13.411 4.326 -2.839 1.00 97.25 76 SER A N 1
ATOM 571 C CA . SER A 1 76 ? 13.712 4.440 -4.254 1.00 97.25 76 SER A CA 1
ATOM 572 C C . SER A 1 76 ? 14.598 3.280 -4.674 1.00 97.25 76 SER A C 1
ATOM 574 O O . SER A 1 76 ? 15.266 2.666 -3.848 1.00 97.25 76 SER A O 1
ATOM 576 N N . PHE A 1 77 ? 14.600 3.000 -5.966 1.00 98.06 77 PHE A N 1
ATOM 577 C CA . PHE A 1 77 ? 15.408 1.976 -6.590 1.00 98.06 77 PHE A CA 1
ATOM 578 C C . PHE A 1 77 ? 16.256 2.608 -7.673 1.00 98.06 77 PHE A C 1
ATOM 580 O O . PHE A 1 77 ? 15.774 3.457 -8.429 1.00 98.06 77 PHE A O 1
ATOM 587 N N . VAL A 1 78 ? 17.507 2.186 -7.768 1.00 97.88 78 VAL A N 1
ATOM 588 C CA . VAL A 1 78 ? 18.416 2.601 -8.833 1.00 97.88 78 VAL A CA 1
ATOM 589 C C . VAL A 1 78 ? 19.121 1.380 -9.401 1.00 97.88 78 VAL A C 1
ATOM 591 O O . VAL A 1 78 ? 19.339 0.397 -8.702 1.00 97.88 78 VAL A O 1
ATOM 594 N N . THR A 1 79 ? 19.445 1.424 -10.684 1.00 97.38 79 THR A N 1
ATOM 595 C CA . THR A 1 79 ? 20.265 0.406 -11.343 1.00 97.38 79 THR A CA 1
ATOM 596 C C . THR A 1 79 ? 21.656 0.328 -10.724 1.00 97.38 79 THR A C 1
ATOM 598 O O . THR A 1 79 ? 22.380 1.324 -10.734 1.00 97.38 79 THR A O 1
ATOM 601 N N . GLU A 1 80 ? 22.042 -0.854 -10.246 1.00 95.44 80 GLU A N 1
ATOM 602 C CA . GLU A 1 80 ? 23.441 -1.192 -9.938 1.00 95.44 80 GLU A CA 1
ATOM 603 C C . GLU A 1 80 ? 24.210 -1.568 -11.214 1.00 95.44 80 GLU A C 1
ATOM 605 O O . GLU A 1 80 ? 25.384 -1.241 -11.366 1.00 95.44 80 GLU A O 1
ATOM 610 N N . GLN A 1 81 ? 23.515 -2.195 -12.163 1.00 95.12 81 GLN A N 1
ATOM 611 C CA . GLN A 1 81 ? 24.011 -2.533 -13.495 1.00 95.12 81 GLN A CA 1
ATOM 612 C C . GLN A 1 81 ? 22.977 -2.154 -14.560 1.00 95.12 81 GLN A C 1
ATOM 614 O O . GLN A 1 81 ? 21.830 -1.844 -14.237 1.00 95.12 81 GLN A O 1
ATOM 619 N N . ALA A 1 82 ? 23.372 -2.151 -15.832 1.00 96.69 82 ALA A N 1
ATOM 620 C CA . ALA A 1 82 ? 22.440 -1.856 -16.914 1.00 96.69 82 ALA A CA 1
ATOM 621 C C . ALA A 1 82 ? 21.308 -2.899 -16.970 1.00 96.69 82 ALA A C 1
ATOM 623 O O . ALA A 1 82 ? 21.518 -4.083 -16.705 1.00 96.69 82 ALA A O 1
ATOM 624 N N . ILE A 1 83 ? 20.103 -2.460 -17.340 1.00 97.81 83 ILE A N 1
ATOM 625 C CA . ILE A 1 83 ? 19.024 -3.377 -17.723 1.00 97.81 83 ILE A CA 1
ATOM 626 C C . ILE A 1 83 ? 19.250 -3.732 -19.188 1.00 97.81 83 ILE A C 1
ATOM 628 O O . ILE A 1 83 ? 19.109 -2.865 -20.054 1.00 97.81 83 ILE A O 1
ATOM 632 N N . GLU A 1 84 ? 19.602 -4.981 -19.470 1.00 97.25 84 GLU A N 1
ATOM 633 C CA . GLU A 1 84 ? 19.947 -5.402 -20.828 1.00 97.25 84 GLU A CA 1
ATOM 634 C C . GLU A 1 84 ? 18.742 -5.439 -21.771 1.00 97.25 84 GLU A C 1
ATOM 636 O O . GLU A 1 84 ? 17.620 -5.764 -21.382 1.00 97.25 84 GLU A O 1
ATOM 641 N N . ALA A 1 85 ? 18.964 -5.109 -23.042 1.00 97.12 85 ALA A N 1
ATOM 642 C CA . ALA A 1 85 ? 17.932 -5.230 -24.064 1.00 97.12 85 ALA A CA 1
ATOM 643 C C . ALA A 1 85 ? 17.467 -6.685 -24.201 1.00 97.12 85 ALA A C 1
ATOM 645 O O . ALA A 1 85 ? 18.286 -7.596 -24.285 1.00 97.12 85 ALA A O 1
ATOM 646 N N . ASN A 1 86 ? 16.156 -6.894 -24.333 1.00 96.69 86 ASN A N 1
ATOM 647 C CA . ASN A 1 86 ? 15.563 -8.187 -24.689 1.00 96.69 86 ASN A CA 1
ATOM 648 C C . ASN A 1 86 ? 15.990 -9.357 -23.778 1.00 96.69 86 ASN A C 1
ATOM 650 O O . ASN A 1 86 ? 15.987 -10.502 -24.223 1.00 96.69 86 ASN A O 1
ATOM 654 N N . HIS A 1 87 ? 16.343 -9.079 -22.519 1.00 96.75 87 HIS A N 1
ATOM 655 C CA . HIS A 1 87 ? 16.708 -10.113 -21.554 1.00 96.75 87 HIS A CA 1
ATOM 656 C C . HIS A 1 87 ? 15.575 -11.144 -21.383 1.00 96.75 87 HIS A C 1
ATOM 658 O O . HIS A 1 87 ? 14.396 -10.785 -21.294 1.00 96.75 87 HIS A O 1
ATOM 664 N N . GLU A 1 88 ? 15.932 -12.429 -21.322 1.00 96.06 88 GLU A N 1
ATOM 665 C CA . GLU A 1 88 ? 14.965 -13.520 -21.135 1.00 96.06 88 GLU A CA 1
ATOM 666 C C . GLU A 1 88 ? 14.589 -13.698 -19.663 1.00 96.06 88 GLU A C 1
ATOM 668 O O . GLU A 1 88 ? 13.422 -13.899 -19.336 1.00 96.06 88 GLU A O 1
ATOM 673 N N . ASN A 1 89 ? 15.569 -13.589 -18.758 1.00 96.75 89 ASN A N 1
ATOM 674 C CA . ASN A 1 89 ? 15.344 -13.722 -17.323 1.00 96.75 89 ASN A CA 1
ATOM 675 C C . ASN A 1 89 ? 14.706 -12.436 -16.767 1.00 96.75 89 ASN A C 1
ATOM 677 O O . ASN A 1 89 ? 15.387 -11.409 -16.743 1.00 96.75 89 ASN A O 1
ATOM 681 N N . PRO A 1 90 ? 13.464 -12.455 -16.247 1.00 95.94 90 PRO A N 1
ATOM 682 C CA . PRO A 1 90 ? 12.792 -11.263 -15.721 1.00 95.94 90 PRO A CA 1
ATOM 683 C C . PRO A 1 90 ? 13.574 -10.530 -14.626 1.00 95.94 90 PRO A C 1
ATOM 685 O O . PRO A 1 90 ? 13.490 -9.307 -14.531 1.00 95.94 90 PRO A O 1
ATOM 688 N N . ARG A 1 91 ? 14.381 -11.257 -13.843 1.00 96.69 91 ARG A N 1
ATOM 689 C CA . ARG A 1 91 ? 15.193 -10.686 -12.760 1.00 96.69 91 ARG A CA 1
ATOM 690 C C . ARG A 1 91 ? 16.316 -9.772 -13.262 1.00 96.69 91 ARG A C 1
ATOM 692 O O . ARG A 1 91 ? 16.844 -8.986 -12.484 1.00 96.69 91 ARG A O 1
ATOM 699 N N . GLN A 1 92 ? 16.665 -9.845 -14.549 1.00 96.62 92 GLN A N 1
ATOM 700 C CA . GLN A 1 92 ? 17.672 -8.992 -15.194 1.00 96.62 92 GLN A CA 1
ATOM 701 C C . GLN A 1 92 ? 17.110 -7.652 -15.706 1.00 96.62 92 GLN A C 1
ATOM 703 O O . GLN A 1 92 ? 17.796 -6.939 -16.438 1.00 96.62 92 GLN A O 1
ATOM 708 N N . GLY A 1 93 ? 15.883 -7.282 -15.332 1.00 96.00 93 GLY A N 1
ATOM 709 C CA . GLY A 1 93 ? 15.322 -5.983 -15.688 1.00 96.00 93 GLY A CA 1
ATOM 710 C C . GLY A 1 93 ? 14.354 -5.424 -14.666 1.00 96.00 93 GLY A C 1
ATOM 711 O O . GLY A 1 93 ? 14.509 -5.644 -13.468 1.00 96.00 93 GLY A O 1
ATOM 712 N N . PHE A 1 94 ? 13.374 -4.648 -15.136 1.00 96.81 94 PHE A N 1
ATOM 713 C CA . PHE A 1 94 ? 12.351 -4.111 -14.247 1.00 96.81 94 PHE A CA 1
ATOM 714 C C . PHE A 1 94 ? 11.392 -5.236 -13.876 1.00 96.81 94 PHE A C 1
ATOM 716 O O . PHE A 1 94 ? 10.588 -5.682 -14.693 1.00 96.81 94 PHE A O 1
ATOM 723 N N . MET A 1 95 ? 11.473 -5.676 -12.633 1.00 96.25 95 MET A N 1
ATOM 724 C CA . MET A 1 95 ? 10.610 -6.687 -12.052 1.00 96.25 95 MET A CA 1
ATOM 725 C C . MET A 1 95 ? 10.094 -6.164 -10.719 1.00 96.25 95 MET A C 1
ATOM 727 O O . MET A 1 95 ? 10.758 -5.363 -10.068 1.00 96.25 95 MET A O 1
ATOM 731 N N . LEU A 1 96 ? 8.908 -6.603 -10.320 1.00 95.50 96 LEU A N 1
ATOM 732 C CA . LEU A 1 96 ? 8.431 -6.450 -8.956 1.00 95.50 96 LEU A CA 1
ATOM 733 C C . LEU A 1 96 ? 7.708 -7.717 -8.509 1.00 95.50 96 LEU A C 1
ATOM 735 O O . LEU A 1 96 ? 6.895 -8.273 -9.246 1.00 95.50 96 LEU A O 1
ATOM 739 N N . THR A 1 97 ? 8.014 -8.143 -7.292 1.00 97.62 97 THR A N 1
ATOM 740 C CA . THR A 1 97 ? 7.241 -9.095 -6.494 1.00 97.62 97 THR A CA 1
ATOM 741 C C . THR A 1 97 ? 6.960 -8.417 -5.163 1.00 97.62 97 THR A C 1
ATOM 743 O O . THR A 1 97 ? 7.846 -7.773 -4.600 1.00 97.62 97 THR A O 1
ATOM 746 N N . LEU A 1 98 ? 5.717 -8.504 -4.703 1.00 97.44 98 LEU A N 1
ATOM 747 C CA . LEU A 1 98 ? 5.259 -7.881 -3.463 1.00 97.44 98 LEU A CA 1
ATOM 748 C C . LEU A 1 98 ? 4.792 -8.962 -2.489 1.00 97.44 98 LEU A C 1
ATOM 750 O O . LEU A 1 98 ? 4.372 -10.029 -2.946 1.00 97.44 98 LEU A O 1
ATOM 754 N N . PRO A 1 99 ? 4.738 -8.671 -1.178 1.00 97.69 99 PRO A N 1
ATOM 755 C CA . PRO A 1 99 ? 4.083 -9.547 -0.217 1.00 97.69 99 PRO A CA 1
ATOM 756 C C . PRO A 1 99 ? 2.558 -9.415 -0.374 1.00 97.69 99 PRO A C 1
ATOM 758 O O . PRO A 1 99 ? 1.883 -8.691 0.363 1.00 97.69 99 PRO A O 1
ATOM 761 N N . SER A 1 100 ? 2.037 -10.061 -1.417 1.00 97.88 100 SER A N 1
ATOM 762 C CA . SER A 1 100 ? 0.634 -9.999 -1.836 1.00 97.88 100 SER A CA 1
ATOM 763 C C . SER A 1 100 ? -0.247 -11.056 -1.166 1.00 97.88 100 SER A C 1
ATOM 765 O O . SER A 1 100 ? -1.470 -10.985 -1.284 1.00 97.88 100 SER A O 1
ATOM 767 N N . ASP A 1 101 ? 0.353 -11.994 -0.432 1.00 97.75 101 ASP A N 1
ATOM 768 C CA . ASP A 1 101 ? -0.336 -12.932 0.454 1.00 97.75 101 ASP A CA 1
ATOM 769 C C . ASP A 1 101 ? -0.717 -12.280 1.786 1.00 97.75 101 ASP A C 1
ATOM 771 O O . ASP A 1 101 ? -0.052 -11.358 2.267 1.00 97.75 101 ASP A O 1
ATOM 775 N N . TRP A 1 102 ? -1.778 -12.794 2.409 1.00 98.25 102 TRP A N 1
ATOM 776 C CA . TRP A 1 102 ? -2.200 -12.357 3.736 1.00 98.25 102 TRP A CA 1
ATOM 777 C C . TRP A 1 102 ? -1.176 -12.743 4.799 1.00 98.25 102 TRP A C 1
ATOM 779 O O . TRP A 1 102 ? -0.789 -13.905 4.916 1.00 98.25 102 TRP A O 1
ATOM 789 N N . ARG A 1 103 ? -0.780 -11.762 5.609 1.00 98.12 103 ARG A N 1
ATOM 790 C CA . ARG A 1 103 ? 0.074 -11.954 6.781 1.00 98.12 103 ARG A CA 1
ATOM 791 C C . ARG A 1 103 ? -0.640 -11.521 8.037 1.00 98.12 103 ARG A C 1
ATOM 793 O O . ARG A 1 103 ? -1.183 -10.418 8.086 1.00 98.12 103 ARG A O 1
ATOM 800 N N . ASP A 1 104 ? -0.576 -12.378 9.042 1.00 98.38 104 ASP A N 1
ATOM 801 C CA . ASP A 1 104 ? -1.121 -12.108 10.361 1.00 98.38 104 ASP A CA 1
ATOM 802 C C . ASP A 1 104 ? -0.237 -11.109 11.111 1.00 98.38 104 ASP A C 1
ATOM 804 O O . ASP A 1 104 ? 0.992 -11.196 11.117 1.00 98.38 104 ASP A O 1
ATOM 808 N N . VAL A 1 105 ? -0.893 -10.162 11.767 1.00 98.00 105 VAL A N 1
ATOM 809 C CA . VAL A 1 105 ? -0.302 -9.167 12.650 1.00 98.00 105 VAL A CA 1
ATOM 810 C C . VAL A 1 105 ? -1.066 -9.224 13.958 1.00 98.00 105 VAL A C 1
ATOM 812 O O . VAL A 1 105 ? -2.252 -8.890 14.017 1.00 98.00 105 VAL A O 1
ATOM 815 N N . GLU A 1 106 ? -0.381 -9.641 15.016 1.00 98.38 106 GLU A N 1
ATOM 816 C CA . GLU A 1 106 ? -0.929 -9.545 16.361 1.00 98.38 106 GLU A CA 1
ATOM 817 C C . GLU A 1 106 ? -0.948 -8.072 16.787 1.00 98.38 106 GLU A C 1
ATOM 819 O O . GLU A 1 106 ? 0.073 -7.377 16.761 1.00 98.38 106 GLU A O 1
ATOM 824 N N . VAL A 1 107 ? -2.120 -7.596 17.190 1.00 98.12 107 VAL A N 1
ATOM 825 C CA . VAL A 1 107 ? -2.298 -6.291 17.823 1.00 98.12 107 VAL A CA 1
ATOM 826 C C . VAL A 1 107 ? -2.709 -6.491 19.274 1.00 98.12 107 VAL A C 1
ATOM 828 O O . VAL A 1 107 ? -3.448 -7.418 19.597 1.00 98.12 107 VAL A O 1
ATOM 831 N N . ARG A 1 108 ? -2.242 -5.617 20.163 1.00 98.00 108 ARG A N 1
ATOM 832 C CA . ARG A 1 108 ? -2.446 -5.744 21.606 1.00 98.00 108 ARG A CA 1
ATOM 833 C C . ARG A 1 108 ? -2.922 -4.440 22.226 1.00 98.00 108 ARG A C 1
ATOM 835 O O . ARG A 1 108 ? -2.412 -3.375 21.873 1.00 98.00 108 ARG A O 1
ATOM 842 N N . ASN A 1 109 ? -3.872 -4.517 23.155 1.00 96.69 109 ASN A N 1
ATOM 843 C CA . ASN A 1 109 ? -4.303 -3.361 23.942 1.00 96.69 109 ASN A CA 1
ATOM 844 C C . ASN A 1 109 ? -3.460 -3.174 25.218 1.00 96.69 109 ASN A C 1
ATOM 846 O O . ASN A 1 109 ? -2.627 -4.007 25.577 1.00 96.69 109 ASN A O 1
ATOM 850 N N . SER A 1 110 ? -3.685 -2.072 25.937 1.00 94.19 110 SER A N 1
ATOM 851 C CA . SER A 1 110 ? -2.970 -1.750 27.185 1.00 94.19 110 SER A CA 1
ATOM 852 C C . SER A 1 110 ? -3.209 -2.746 28.328 1.00 94.19 110 SER A C 1
ATOM 854 O O . SER A 1 110 ? -2.424 -2.786 29.272 1.00 94.19 110 SER A O 1
ATOM 856 N N . LEU A 1 111 ? -4.272 -3.551 28.244 1.00 94.38 111 LEU A N 1
ATOM 857 C CA . LEU A 1 111 ? -4.636 -4.581 29.220 1.00 94.38 111 LEU A CA 1
ATOM 858 C C . LEU A 1 111 ? -4.073 -5.965 28.856 1.00 94.38 111 LEU A C 1
ATOM 860 O O . LEU A 1 111 ? -4.257 -6.915 29.612 1.00 94.38 111 LEU A O 1
ATOM 864 N N . GLY A 1 112 ? -3.386 -6.083 27.716 1.00 94.69 112 GLY A N 1
ATOM 865 C CA . GLY A 1 112 ? -2.768 -7.320 27.250 1.00 94.69 112 GLY A CA 1
ATOM 866 C C . GLY A 1 112 ? -3.665 -8.221 26.399 1.00 94.69 112 GLY A C 1
ATOM 867 O O . GLY A 1 112 ? -3.204 -9.290 26.010 1.00 94.69 112 GLY A O 1
ATOM 868 N N . GLU A 1 113 ? -4.898 -7.817 26.075 1.00 95.06 113 GLU A N 1
ATOM 869 C CA . GLU A 1 113 ? -5.741 -8.564 25.131 1.00 95.06 113 GLU A CA 1
ATOM 870 C C . GLU A 1 113 ? -5.200 -8.422 23.712 1.00 95.06 113 GLU A C 1
ATOM 872 O O . GLU A 1 113 ? -4.806 -7.329 23.290 1.00 95.06 113 GLU A O 1
ATOM 877 N N . THR A 1 114 ? -5.203 -9.537 22.991 1.00 96.88 114 THR A N 1
ATOM 878 C CA . THR A 1 114 ? -4.632 -9.669 21.656 1.00 96.88 114 THR A CA 1
ATOM 879 C C . THR A 1 114 ? -5.707 -9.991 20.633 1.00 96.88 114 THR A C 1
ATOM 881 O O . THR A 1 114 ? -6.659 -10.709 20.917 1.00 96.88 114 THR A O 1
ATOM 884 N N . GLU A 1 115 ? -5.540 -9.450 19.433 1.00 97.12 115 GLU A N 1
ATOM 885 C CA . GLU A 1 115 ? -6.379 -9.723 18.270 1.00 97.12 115 GLU A CA 1
ATOM 886 C C . GLU A 1 115 ? -5.489 -9.862 17.034 1.00 97.12 115 GLU A C 1
ATOM 888 O O . GLU A 1 115 ? -4.355 -9.375 17.018 1.00 97.12 115 GLU A O 1
ATOM 893 N N . VAL A 1 116 ? -5.998 -10.511 15.987 1.00 97.75 116 VAL A N 1
ATOM 894 C CA . VAL A 1 116 ? -5.252 -10.711 14.739 1.00 97.75 116 VAL A CA 1
ATOM 895 C C . VAL A 1 116 ? -5.851 -9.862 13.630 1.00 97.75 116 VAL A C 1
ATOM 897 O O . VAL A 1 116 ? -7.028 -9.982 13.293 1.00 97.75 116 VAL A O 1
ATOM 900 N N . VAL A 1 117 ? -5.011 -9.023 13.034 1.00 97.38 117 VAL A N 1
ATOM 901 C CA . VAL A 1 117 ? -5.289 -8.312 11.785 1.00 97.38 117 VAL A CA 1
ATOM 902 C C . VAL A 1 117 ? -4.489 -8.984 10.691 1.00 97.38 117 VAL A C 1
ATOM 904 O O . VAL A 1 117 ? -3.310 -9.247 10.885 1.00 97.38 117 VAL A O 1
ATOM 907 N N . GLN A 1 118 ? -5.084 -9.216 9.528 1.00 98.12 118 GLN A N 1
ATOM 908 C CA . GLN A 1 118 ? -4.320 -9.650 8.364 1.00 98.12 118 GLN A CA 1
ATOM 909 C C . GLN A 1 118 ? -4.110 -8.480 7.416 1.00 98.12 118 GLN A C 1
ATOM 911 O O . GLN A 1 118 ? -5.028 -7.690 7.184 1.00 98.12 118 GLN A O 1
ATOM 916 N N . ILE A 1 119 ? -2.920 -8.392 6.836 1.00 98.25 119 ILE A N 1
ATOM 917 C CA . ILE A 1 119 ? -2.576 -7.402 5.816 1.00 98.25 119 ILE A CA 1
ATOM 918 C C . ILE A 1 119 ? -1.988 -8.086 4.587 1.00 98.25 119 ILE A C 1
ATOM 920 O O . ILE A 1 119 ? -1.276 -9.081 4.704 1.00 98.25 119 ILE A O 1
ATOM 924 N N . ARG A 1 120 ? -2.241 -7.508 3.414 1.00 98.12 120 ARG A N 1
ATOM 925 C CA . ARG A 1 120 ? -1.482 -7.782 2.190 1.00 98.12 120 ARG A CA 1
ATOM 926 C C . ARG A 1 120 ? -1.196 -6.491 1.434 1.00 98.12 120 ARG A C 1
ATOM 928 O O . ARG A 1 120 ? -1.972 -5.534 1.527 1.00 98.12 120 ARG A O 1
ATOM 935 N N . ILE A 1 121 ? -0.123 -6.469 0.650 1.00 98.38 121 ILE A N 1
ATOM 936 C CA . ILE A 1 121 ? 0.163 -5.362 -0.269 1.00 98.38 121 ILE A CA 1
ATOM 937 C C . ILE A 1 121 ? -0.533 -5.645 -1.601 1.00 98.38 121 ILE A C 1
ATOM 939 O O . ILE A 1 121 ? -0.227 -6.615 -2.288 1.00 98.38 121 ILE A O 1
ATOM 943 N N . ALA A 1 122 ? -1.497 -4.797 -1.954 1.00 98.12 122 ALA A N 1
ATOM 944 C CA . ALA A 1 122 ? -2.432 -5.016 -3.059 1.00 98.12 122 ALA A CA 1
ATOM 945 C C . ALA A 1 122 ? -2.132 -4.155 -4.297 1.00 98.12 122 ALA A C 1
ATOM 947 O O . ALA A 1 122 ? -2.827 -4.236 -5.310 1.00 98.12 122 ALA A O 1
ATOM 948 N N . GLY A 1 123 ? -1.109 -3.307 -4.242 1.00 97.75 123 GLY A N 1
ATOM 949 C CA . GLY A 1 123 ? -0.712 -2.483 -5.374 1.00 97.75 123 GLY A CA 1
ATOM 950 C C . GLY A 1 123 ? 0.564 -1.710 -5.104 1.00 97.75 123 GLY A C 1
ATOM 951 O O . GLY A 1 123 ? 0.869 -1.385 -3.956 1.00 97.75 123 GLY A O 1
ATOM 952 N N . ILE A 1 124 ? 1.290 -1.398 -6.172 1.00 97.88 124 ILE A N 1
ATOM 953 C CA . ILE A 1 124 ? 2.490 -0.569 -6.123 1.00 97.88 124 ILE A CA 1
ATOM 954 C C . ILE A 1 124 ? 2.611 0.264 -7.396 1.00 97.88 124 ILE A C 1
ATOM 956 O O . ILE A 1 124 ? 2.179 -0.122 -8.486 1.00 97.88 124 ILE A O 1
ATOM 960 N N . GLY A 1 125 ? 3.239 1.416 -7.263 1.00 96.94 125 GLY A N 1
ATOM 961 C CA . GLY A 1 125 ? 3.549 2.295 -8.367 1.00 96.94 125 GLY A CA 1
ATOM 962 C C . GLY A 1 125 ? 4.572 3.336 -7.966 1.00 96.94 125 GLY A C 1
ATOM 963 O O . GLY A 1 125 ? 5.210 3.258 -6.920 1.00 96.94 125 GLY A O 1
ATOM 964 N N . GLY A 1 126 ? 4.738 4.321 -8.829 1.00 96.56 126 GLY A N 1
ATOM 965 C CA . GLY A 1 126 ? 5.656 5.428 -8.619 1.00 96.56 126 GLY A CA 1
ATOM 966 C C . GLY A 1 126 ? 6.138 5.975 -9.947 1.00 96.56 126 GLY A C 1
ATOM 967 O O . GLY A 1 126 ? 5.624 5.606 -11.005 1.00 96.56 126 GLY A O 1
ATOM 968 N N . SER A 1 127 ? 7.125 6.860 -9.885 1.00 97.00 127 SER A N 1
ATOM 969 C CA . SER A 1 127 ? 7.719 7.481 -11.064 1.00 97.00 127 SER A CA 1
ATOM 970 C C . SER A 1 127 ? 9.094 6.899 -11.327 1.00 97.00 127 SER A C 1
ATOM 972 O O . SER A 1 127 ? 9.979 6.950 -10.465 1.00 97.00 127 SER A O 1
ATOM 974 N N . TRP A 1 128 ? 9.281 6.341 -12.517 1.00 97.56 128 TRP A N 1
ATOM 975 C CA . TRP A 1 128 ? 10.603 5.993 -13.004 1.00 97.56 128 TRP A CA 1
ATOM 976 C C . TRP A 1 128 ? 11.117 7.021 -13.999 1.00 97.56 128 TRP A C 1
ATOM 978 O O . TRP A 1 128 ? 10.346 7.637 -14.731 1.00 97.56 128 TRP A O 1
ATOM 988 N N . ASN A 1 129 ? 12.435 7.182 -14.046 1.00 97.81 129 ASN A N 1
ATOM 989 C CA . ASN A 1 129 ? 13.154 7.974 -15.034 1.00 97.81 129 ASN A CA 1
ATOM 990 C C . ASN A 1 129 ? 14.409 7.232 -15.504 1.00 97.81 129 ASN A C 1
ATOM 992 O O . ASN A 1 129 ? 14.923 6.356 -14.807 1.00 97.81 129 ASN A O 1
ATOM 996 N N . LEU A 1 130 ? 14.877 7.570 -16.702 1.00 97.06 130 LEU A N 1
ATOM 997 C CA . LEU A 1 130 ? 16.036 6.946 -17.332 1.00 97.06 130 LEU A CA 1
ATOM 998 C C . LEU A 1 130 ? 16.749 7.921 -18.279 1.00 97.06 130 LEU A C 1
ATOM 1000 O O . LEU A 1 130 ? 16.194 8.959 -18.653 1.00 97.06 130 LEU A O 1
ATOM 1004 N N . SER A 1 131 ? 17.976 7.595 -18.678 1.00 95.62 131 SER A N 1
ATOM 1005 C CA . SER A 1 131 ? 18.780 8.446 -19.566 1.00 95.62 131 SER A CA 1
ATOM 1006 C C . SER A 1 131 ? 18.156 8.624 -20.954 1.00 95.62 131 SER A C 1
ATOM 1008 O O . SER A 1 131 ? 17.660 7.679 -21.570 1.00 95.62 131 SER A O 1
ATOM 1010 N N . ARG A 1 132 ? 18.217 9.849 -21.488 1.00 92.38 132 ARG A N 1
ATOM 1011 C CA . ARG A 1 132 ? 17.794 10.166 -22.857 1.00 92.38 132 ARG A CA 1
ATOM 1012 C C . ARG A 1 132 ? 18.998 10.650 -23.670 1.00 92.38 132 ARG A C 1
ATOM 1014 O O . ARG A 1 132 ? 19.636 11.605 -23.229 1.00 92.38 132 ARG A O 1
ATOM 1021 N N . PRO A 1 133 ? 19.273 10.071 -24.855 1.00 92.94 133 PRO A N 1
ATOM 1022 C CA . PRO A 1 133 ? 18.528 9.000 -25.545 1.00 92.94 133 PRO A CA 1
ATOM 1023 C C . PRO A 1 133 ? 18.704 7.590 -24.916 1.00 92.94 133 PRO A C 1
ATOM 1025 O O . PRO A 1 133 ? 19.670 7.387 -24.188 1.00 92.94 133 PRO A O 1
ATOM 1028 N N . PRO A 1 134 ? 17.798 6.619 -25.193 1.00 93.56 134 PRO A N 1
ATOM 1029 C CA . PRO A 1 134 ? 16.600 6.760 -26.027 1.00 93.56 134 PRO A CA 1
ATOM 1030 C C . PRO A 1 134 ? 15.395 7.351 -25.270 1.00 93.56 134 PRO A C 1
ATOM 1032 O O . PRO A 1 134 ? 14.472 7.857 -25.906 1.00 93.56 134 PRO A O 1
ATOM 1035 N N . GLY A 1 135 ? 15.409 7.394 -23.932 1.00 96.69 135 GLY A N 1
ATOM 1036 C CA . GLY A 1 135 ? 14.229 7.798 -23.166 1.00 96.69 135 GLY A CA 1
ATOM 1037 C C . GLY A 1 135 ? 13.154 6.704 -23.156 1.00 96.69 135 GLY A C 1
ATOM 1038 O O . GLY A 1 135 ? 13.446 5.518 -23.302 1.00 96.69 135 GLY A O 1
ATOM 1039 N N . VAL A 1 136 ? 11.889 7.094 -23.008 1.00 97.12 136 VAL A N 1
ATOM 1040 C CA . VAL A 1 136 ? 10.753 6.157 -22.891 1.00 97.12 136 VAL A CA 1
ATOM 1041 C C . VAL A 1 136 ? 10.644 5.141 -24.038 1.00 97.12 136 VAL A C 1
ATOM 1043 O O . VAL A 1 136 ? 10.113 4.051 -23.835 1.00 97.12 136 VAL A O 1
ATOM 1046 N N . SER A 1 137 ? 11.193 5.444 -25.220 1.00 96.62 137 SER A N 1
ATOM 1047 C CA . SER A 1 137 ? 11.213 4.525 -26.362 1.00 96.62 137 SER A CA 1
ATOM 1048 C C . SER A 1 137 ? 12.058 3.267 -26.139 1.00 96.62 137 SER A C 1
ATOM 1050 O O . SER A 1 137 ? 11.848 2.304 -26.869 1.00 96.62 137 SER A O 1
ATOM 1052 N N . ALA A 1 138 ? 12.919 3.210 -25.109 1.00 97.19 138 ALA A N 1
ATOM 1053 C CA . ALA A 1 138 ? 13.568 1.962 -24.682 1.00 97.19 138 ALA A CA 1
ATOM 1054 C C . ALA A 1 138 ? 12.559 0.841 -24.387 1.00 97.19 138 ALA A C 1
ATOM 1056 O O . ALA A 1 138 ? 12.879 -0.334 -24.533 1.00 97.19 138 ALA A O 1
ATOM 1057 N N . TRP A 1 139 ? 11.341 1.197 -23.969 1.00 97.12 139 TRP A N 1
ATOM 1058 C CA . TRP A 1 139 ? 10.283 0.249 -23.618 1.00 97.12 139 TRP A CA 1
ATOM 1059 C C . TRP A 1 139 ? 9.351 -0.100 -24.783 1.00 97.12 139 TRP A C 1
ATOM 1061 O O . TRP A 1 139 ? 8.393 -0.847 -24.587 1.00 97.12 139 TRP A O 1
ATOM 1071 N N . ALA A 1 140 ? 9.576 0.450 -25.980 1.00 96.50 140 ALA A N 1
ATOM 1072 C CA . ALA A 1 140 ? 8.815 0.056 -27.160 1.00 96.50 140 ALA A CA 1
ATOM 1073 C C . ALA A 1 140 ? 9.192 -1.371 -27.579 1.00 96.50 140 ALA A C 1
ATOM 1075 O O . ALA A 1 140 ? 10.308 -1.824 -27.354 1.00 96.50 140 ALA A O 1
ATOM 1076 N N . ARG A 1 141 ? 8.264 -2.091 -28.206 1.00 93.44 141 ARG A N 1
ATOM 1077 C CA . ARG A 1 141 ? 8.519 -3.419 -28.774 1.00 93.44 141 ARG A CA 1
ATOM 1078 C C . ARG A 1 141 ? 7.940 -3.497 -30.188 1.00 93.44 141 ARG A C 1
ATOM 1080 O O . ARG A 1 141 ? 7.064 -2.700 -30.526 1.00 93.44 141 ARG A O 1
ATOM 1087 N N . PRO A 1 142 ? 8.391 -4.438 -31.034 1.00 90.88 142 PRO A N 1
ATOM 1088 C CA . PRO A 1 142 ? 7.751 -4.670 -32.325 1.00 90.88 142 PRO A CA 1
ATOM 1089 C C . PRO A 1 142 ? 6.235 -4.858 -32.155 1.00 90.88 142 PRO A C 1
ATOM 1091 O O . PRO A 1 142 ? 5.798 -5.724 -31.402 1.00 90.88 142 PRO A O 1
ATOM 1094 N N . GLY A 1 143 ? 5.438 -4.005 -32.803 1.00 91.56 143 GLY A N 1
ATOM 1095 C CA . GLY A 1 143 ? 3.972 -4.033 -32.715 1.00 91.56 143 GLY A CA 1
ATOM 1096 C C . GLY A 1 143 ? 3.350 -3.406 -31.456 1.00 91.56 143 GLY A C 1
ATOM 1097 O O . GLY A 1 143 ? 2.127 -3.368 -31.367 1.00 91.56 143 GLY A O 1
ATOM 1098 N N . ALA A 1 144 ? 4.139 -2.879 -30.510 1.00 93.88 144 ALA A N 1
ATOM 1099 C CA . ALA A 1 144 ? 3.631 -2.263 -29.281 1.00 93.88 144 ALA A CA 1
ATOM 1100 C C . ALA A 1 144 ? 4.368 -0.962 -28.931 1.00 93.88 144 ALA A C 1
ATOM 1102 O O . ALA A 1 144 ? 5.595 -0.908 -28.818 1.00 93.88 144 ALA A O 1
ATOM 1103 N N . THR A 1 145 ? 3.608 0.110 -28.705 1.00 95.50 145 THR A N 1
ATOM 1104 C CA . THR A 1 145 ? 4.175 1.386 -28.255 1.00 95.50 145 THR A CA 1
ATOM 1105 C C . THR A 1 145 ? 4.625 1.282 -26.802 1.00 95.50 145 THR A C 1
ATOM 1107 O O . THR A 1 145 ? 4.018 0.558 -26.008 1.00 95.50 145 THR A O 1
ATOM 1110 N N . TRP A 1 146 ? 5.642 2.053 -26.413 1.00 95.06 146 TRP A N 1
ATOM 1111 C CA . TRP A 1 146 ? 6.083 2.086 -25.017 1.00 95.06 146 TRP A CA 1
ATOM 1112 C C . TRP A 1 146 ? 4.936 2.484 -24.065 1.00 95.06 146 TRP A C 1
ATOM 1114 O O . TRP A 1 146 ? 4.846 1.959 -22.958 1.00 95.06 146 TRP A O 1
ATOM 1124 N N . GLN A 1 147 ? 4.024 3.361 -24.510 1.00 94.50 147 GLN A N 1
ATOM 1125 C CA . GLN A 1 147 ? 2.844 3.780 -23.750 1.00 94.50 147 GLN A CA 1
ATOM 1126 C C . GLN A 1 147 ? 1.954 2.587 -23.409 1.00 94.50 147 GLN A C 1
ATOM 1128 O O . GLN A 1 147 ? 1.596 2.396 -22.248 1.00 94.50 147 GLN A O 1
ATOM 1133 N N . SER A 1 148 ? 1.620 1.768 -24.413 1.00 92.94 148 SER A N 1
ATOM 1134 C CA . SER A 1 148 ? 0.780 0.582 -24.219 1.00 92.94 148 SER A CA 1
ATOM 1135 C C . SER A 1 148 ? 1.426 -0.410 -23.249 1.00 92.94 148 SER A C 1
ATOM 1137 O O . SER A 1 148 ? 0.745 -0.967 -22.389 1.00 92.94 148 SER A O 1
ATOM 1139 N N . MET A 1 149 ? 2.758 -0.530 -23.310 1.00 91.62 149 MET A N 1
ATOM 1140 C CA . MET A 1 149 ? 3.547 -1.379 -22.423 1.00 91.62 149 MET A CA 1
ATOM 1141 C C . MET A 1 149 ? 3.540 -0.908 -20.969 1.00 91.62 149 MET A C 1
ATOM 1143 O O . MET A 1 149 ? 3.839 -1.712 -20.107 1.00 91.62 149 MET A O 1
ATOM 1147 N N . TRP A 1 150 ? 3.213 0.341 -20.643 1.00 93.25 150 TRP A N 1
ATOM 1148 C CA . TRP A 1 150 ? 3.136 0.789 -19.243 1.00 93.25 150 TRP A CA 1
ATOM 1149 C C . TRP A 1 150 ? 1.701 1.028 -18.761 1.00 93.25 150 TRP A C 1
ATOM 1151 O O . TRP A 1 150 ? 1.418 0.806 -17.581 1.00 93.25 150 TRP A O 1
ATOM 1161 N N . GLN A 1 151 ? 0.779 1.377 -19.666 1.00 89.31 151 GLN A N 1
ATOM 1162 C CA . GLN A 1 151 ? -0.658 1.456 -19.376 1.00 89.31 151 GLN A CA 1
ATOM 1163 C C . GLN A 1 151 ? -1.276 0.081 -19.090 1.00 89.31 151 GLN A C 1
ATOM 1165 O O . GL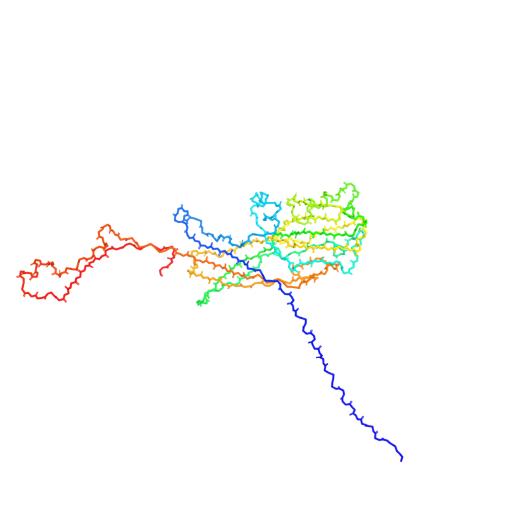N A 1 151 ? -2.072 -0.049 -18.156 1.00 89.31 151 GLN A O 1
ATOM 1170 N N . SER A 1 152 ? -0.922 -0.941 -19.877 1.00 91.81 152 SER A N 1
ATOM 1171 C CA . SER A 1 152 ? -1.373 -2.322 -19.677 1.00 91.81 152 SER A CA 1
ATOM 1172 C C . SER A 1 152 ? -0.368 -3.064 -18.812 1.00 91.81 152 SER A C 1
ATOM 1174 O O . SER A 1 152 ? 0.663 -3.420 -19.357 1.00 91.81 152 SER A O 1
ATOM 1176 N N . ALA A 1 153 ? -0.632 -3.319 -17.530 1.00 94.50 153 ALA A N 1
ATOM 1177 C CA . ALA A 1 153 ? 0.229 -4.052 -16.602 1.00 94.50 153 ALA A CA 1
ATOM 1178 C C . ALA A 1 153 ? 0.563 -5.462 -17.132 1.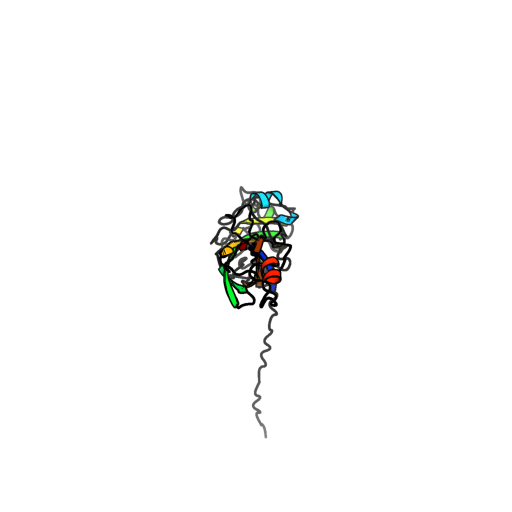00 94.50 153 ALA A C 1
ATOM 1180 O O . ALA A 1 153 ? -0.244 -6.044 -17.862 1.00 94.50 153 ALA A O 1
ATOM 1181 N N . PRO A 1 154 ? 1.749 -6.012 -16.821 1.00 95.00 154 PRO A N 1
ATOM 1182 C CA . PRO A 1 154 ? 2.076 -7.373 -17.208 1.00 95.00 154 PRO A CA 1
ATOM 1183 C C . PRO A 1 154 ? 1.389 -8.333 -16.232 1.00 95.00 154 PRO A C 1
ATOM 1185 O O . PRO A 1 154 ? 1.413 -8.095 -15.025 1.00 95.00 154 PRO A O 1
ATOM 1188 N N . ALA A 1 155 ? 0.801 -9.420 -16.734 1.00 94.81 155 ALA A N 1
ATOM 1189 C CA . ALA A 1 155 ? 0.237 -10.453 -15.868 1.00 94.81 155 ALA A CA 1
ATOM 1190 C C . ALA A 1 155 ? 1.316 -10.999 -14.904 1.00 94.81 155 ALA A C 1
ATOM 1192 O O . ALA A 1 155 ? 2.473 -11.116 -15.318 1.00 94.81 155 ALA A O 1
ATOM 1193 N N . PRO A 1 156 ? 0.970 -11.332 -13.645 1.00 96.56 156 PRO A N 1
ATOM 1194 C CA . PRO A 1 156 ? -0.374 -11.341 -13.048 1.00 96.56 156 PRO A CA 1
ATOM 1195 C C . PRO A 1 156 ? -0.867 -9.977 -12.526 1.00 96.56 156 PRO A C 1
ATOM 1197 O O . PRO A 1 156 ? -1.989 -9.890 -12.030 1.00 96.56 156 PRO A O 1
ATOM 1200 N N . CYS A 1 157 ? -0.071 -8.909 -12.628 1.00 97.44 157 CYS A N 1
ATOM 1201 C CA . CYS A 1 157 ? -0.498 -7.579 -12.206 1.00 97.44 157 CYS A CA 1
ATOM 1202 C C . CYS A 1 157 ? -1.626 -7.041 -13.085 1.00 97.44 157 CYS A C 1
ATOM 1204 O O . CYS A 1 157 ? -1.718 -7.315 -14.283 1.00 97.44 157 CYS A O 1
ATOM 1206 N N . MET A 1 158 ? -2.465 -6.207 -12.482 1.00 96.94 158 MET A N 1
ATOM 1207 C CA . MET A 1 158 ? -3.626 -5.618 -13.127 1.00 96.94 158 MET A CA 1
ATOM 1208 C C . MET A 1 158 ? -3.444 -4.119 -13.333 1.00 96.94 158 MET A C 1
ATOM 1210 O O . MET A 1 158 ? -2.914 -3.384 -12.494 1.00 96.94 158 MET A O 1
ATOM 1214 N N . SER A 1 159 ? -3.926 -3.649 -14.475 1.00 94.75 159 SER A N 1
ATOM 1215 C CA . SER A 1 159 ? -3.871 -2.243 -14.825 1.00 94.75 159 SER A CA 1
ATOM 1216 C C . SER A 1 159 ? -4.822 -1.395 -14.010 1.00 94.75 159 SER A C 1
ATOM 1218 O O . SER A 1 159 ? -6.025 -1.641 -13.962 1.00 94.75 159 SER A O 1
ATOM 1220 N N . THR A 1 160 ? -4.307 -0.262 -13.549 1.00 94.44 160 THR A N 1
ATOM 1221 C CA . THR A 1 160 ? -5.149 0.896 -13.254 1.00 94.44 160 THR A CA 1
ATOM 1222 C C . THR A 1 160 ? -5.320 1.801 -14.471 1.00 94.44 160 THR A C 1
ATOM 1224 O O . THR A 1 160 ? -5.915 2.846 -14.318 1.00 94.44 160 THR A O 1
ATOM 1227 N N . ASN A 1 161 ? -4.777 1.491 -15.657 1.00 89.50 161 ASN A N 1
ATOM 1228 C CA . ASN A 1 161 ? -4.691 2.374 -16.843 1.00 89.50 161 ASN A CA 1
ATOM 1229 C C . ASN A 1 161 ? -4.285 3.833 -16.532 1.00 89.50 161 ASN A C 1
ATOM 1231 O O . ASN A 1 161 ? -4.581 4.738 -17.314 1.00 89.50 161 ASN A O 1
ATOM 1235 N N . PHE A 1 162 ? -3.650 4.083 -15.387 1.00 92.62 162 PHE A N 1
ATOM 1236 C CA . PHE A 1 162 ? -3.111 5.378 -15.027 1.00 92.62 162 PHE A CA 1
ATOM 1237 C C . PHE A 1 162 ? -1.697 5.479 -15.571 1.00 92.62 162 PHE A C 1
ATOM 1239 O O . PHE A 1 162 ? -0.869 4.592 -15.355 1.00 92.62 162 PHE A O 1
ATOM 1246 N N . MET A 1 163 ? -1.430 6.577 -16.268 1.00 91.25 163 MET A N 1
ATOM 1247 C CA . MET A 1 163 ? -0.094 6.912 -16.710 1.00 91.25 163 MET A CA 1
ATOM 1248 C C . MET A 1 163 ? 0.028 8.421 -16.870 1.00 91.25 163 MET A C 1
ATOM 1250 O O . MET A 1 163 ? -0.803 9.054 -17.520 1.00 91.25 163 MET A O 1
ATOM 1254 N N . LEU A 1 164 ? 1.097 8.975 -16.316 1.00 93.94 164 LEU A N 1
ATOM 1255 C CA . LEU A 1 164 ? 1.563 10.328 -16.591 1.00 93.94 164 LEU A CA 1
ATOM 1256 C C . LEU A 1 164 ? 3.021 10.215 -17.014 1.00 93.94 164 LEU A C 1
ATOM 1258 O O . LEU A 1 164 ? 3.782 9.510 -16.366 1.00 93.94 164 LEU A O 1
ATOM 1262 N N . ALA A 1 165 ? 3.425 10.851 -18.107 1.00 96.12 165 ALA A N 1
ATOM 1263 C CA . ALA A 1 165 ? 4.749 10.600 -18.659 1.00 96.12 165 ALA A CA 1
ATOM 1264 C C . ALA A 1 165 ? 5.299 11.766 -19.474 1.00 96.12 165 ALA A C 1
ATOM 1266 O O . ALA A 1 165 ? 4.555 12.626 -19.942 1.00 96.12 165 ALA A O 1
ATOM 1267 N N . GLY A 1 166 ? 6.615 11.741 -19.671 1.00 96.31 166 GLY A N 1
ATOM 1268 C CA . GLY A 1 166 ? 7.345 12.628 -20.569 1.00 96.31 166 GLY A CA 1
ATOM 1269 C C . GLY A 1 166 ? 8.296 11.847 -21.471 1.00 96.31 166 GLY A C 1
ATOM 1270 O O . GLY A 1 166 ? 8.118 10.659 -21.716 1.00 96.31 166 GLY A O 1
ATOM 1271 N N . ALA A 1 167 ? 9.340 12.507 -21.973 1.00 96.94 167 ALA A N 1
ATOM 1272 C CA . ALA A 1 167 ? 10.275 11.886 -22.915 1.00 96.94 167 ALA A CA 1
ATOM 1273 C C . ALA A 1 167 ? 11.246 10.874 -22.272 1.00 96.94 167 ALA A C 1
ATOM 1275 O O . ALA A 1 167 ? 11.847 10.069 -22.981 1.00 96.94 167 ALA A O 1
ATOM 1276 N N . SER A 1 168 ? 11.426 10.914 -20.951 1.00 97.50 168 SER A N 1
ATOM 1277 C CA . SER A 1 168 ? 12.411 10.097 -20.224 1.00 97.50 168 SER A CA 1
ATOM 1278 C C . SER A 1 168 ? 11.928 9.612 -18.856 1.00 97.50 168 SER A C 1
ATOM 1280 O O . SER A 1 168 ? 12.731 9.136 -18.057 1.00 97.50 168 SER A O 1
ATOM 1282 N N . PHE A 1 169 ? 10.632 9.746 -18.571 1.00 97.50 169 PHE A N 1
ATOM 1283 C CA . PHE A 1 169 ? 10.029 9.311 -17.316 1.00 97.50 169 PHE A CA 1
ATOM 1284 C C . PHE A 1 169 ? 8.581 8.875 -17.533 1.00 97.50 169 PHE A C 1
ATOM 1286 O O . PHE A 1 169 ? 7.910 9.392 -18.432 1.00 97.50 169 PHE A O 1
ATOM 1293 N N . ALA A 1 170 ? 8.092 7.985 -16.676 1.00 97.06 170 ALA A N 1
ATOM 1294 C CA . ALA A 1 170 ? 6.668 7.732 -16.530 1.00 97.06 170 ALA A CA 1
ATOM 1295 C C . ALA A 1 170 ? 6.315 7.413 -15.078 1.00 97.06 170 ALA A C 1
ATOM 1297 O O . ALA A 1 170 ? 7.077 6.781 -14.348 1.00 97.06 170 ALA A O 1
ATOM 1298 N N . GLN A 1 171 ? 5.121 7.831 -14.690 1.00 96.00 171 GLN A N 1
ATOM 1299 C CA . GLN A 1 171 ? 4.459 7.456 -13.463 1.00 96.00 171 GLN A CA 1
ATOM 1300 C C . GLN A 1 171 ? 3.364 6.451 -13.784 1.00 96.00 171 GLN A C 1
ATOM 1302 O O . GLN A 1 171 ? 2.542 6.681 -14.672 1.00 96.00 171 GLN A O 1
ATOM 1307 N N . PHE A 1 172 ? 3.363 5.347 -13.053 1.00 95.75 172 PHE A N 1
ATOM 1308 C CA . PHE A 1 172 ? 2.432 4.245 -13.234 1.00 95.75 172 PHE A CA 1
ATOM 1309 C C . PHE A 1 172 ? 1.930 3.768 -11.875 1.00 95.75 172 PHE A C 1
ATOM 1311 O O . PHE A 1 172 ? 2.509 4.083 -10.831 1.00 95.75 172 PHE A O 1
ATOM 1318 N N . PHE A 1 173 ? 0.857 2.985 -11.897 1.00 97.06 173 PHE A N 1
ATOM 1319 C CA . PHE A 1 173 ? 0.401 2.259 -10.724 1.00 97.06 173 PHE A CA 1
ATOM 1320 C C . PHE A 1 173 ? -0.276 0.960 -11.144 1.00 97.06 173 PHE A C 1
ATOM 1322 O O . PHE A 1 173 ? -1.198 0.978 -11.965 1.00 97.06 173 PHE A O 1
ATOM 1329 N N . TRP A 1 174 ? 0.167 -0.164 -10.596 1.00 97.00 174 TRP A N 1
ATOM 1330 C CA . TRP A 1 174 ? -0.408 -1.476 -10.876 1.00 97.00 174 TRP A CA 1
ATOM 1331 C C . TRP A 1 174 ? -1.023 -2.061 -9.608 1.00 97.00 174 TRP A C 1
ATOM 1333 O O . TRP A 1 174 ? -0.519 -1.866 -8.502 1.00 97.00 174 TRP A O 1
ATOM 1343 N N . LEU A 1 175 ? -2.130 -2.773 -9.786 1.00 97.75 175 LEU A N 1
ATOM 1344 C CA . LEU A 1 175 ? -2.723 -3.597 -8.742 1.00 97.75 175 LEU A CA 1
ATOM 1345 C C . LEU A 1 175 ? -2.095 -4.986 -8.787 1.00 97.75 175 LEU A C 1
ATOM 1347 O O . LEU A 1 175 ? -1.736 -5.485 -9.854 1.00 97.75 175 LEU A O 1
ATOM 1351 N N . VAL A 1 176 ? -1.979 -5.601 -7.620 1.00 98.00 176 VAL A N 1
ATOM 1352 C CA . VAL A 1 176 ? -1.338 -6.896 -7.421 1.00 98.00 176 VAL A CA 1
ATOM 1353 C C . VAL A 1 176 ? -2.352 -7.820 -6.735 1.00 98.00 176 VAL A C 1
ATOM 1355 O O . VAL A 1 176 ? -2.708 -7.590 -5.572 1.00 98.00 176 VAL A O 1
ATOM 1358 N N . PRO A 1 177 ? -2.896 -8.816 -7.461 1.00 97.69 177 PRO A N 1
ATOM 1359 C CA . PRO A 1 177 ? -3.802 -9.808 -6.883 1.00 97.69 177 PRO A CA 1
ATOM 1360 C C . PRO A 1 177 ? -3.178 -10.579 -5.711 1.00 97.69 177 PRO A C 1
ATOM 1362 O O . PRO A 1 177 ? -1.963 -10.580 -5.537 1.00 97.69 177 PRO A O 1
ATOM 1365 N N . GLU A 1 178 ? -4.015 -11.228 -4.901 1.00 97.75 178 GLU A N 1
ATOM 1366 C CA . GLU A 1 178 ? -3.557 -12.120 -3.826 1.00 97.75 178 GLU A CA 1
ATOM 1367 C C . GLU A 1 178 ? -2.720 -13.272 -4.399 1.00 97.75 178 GLU A C 1
ATOM 1369 O O . GLU A 1 178 ? -3.096 -13.854 -5.420 1.00 97.75 178 GLU A O 1
ATOM 1374 N N . GLY A 1 179 ? -1.577 -13.566 -3.773 1.00 95.25 179 GLY A N 1
ATOM 1375 C CA . GLY A 1 179 ? -0.649 -14.603 -4.233 1.00 95.25 179 GLY A CA 1
ATOM 1376 C C . GLY A 1 179 ? -0.070 -14.353 -5.627 1.00 95.25 179 GLY A C 1
ATOM 1377 O O . GLY A 1 179 ? 0.377 -15.284 -6.302 1.00 95.25 179 GLY A O 1
ATOM 1378 N N . ALA A 1 180 ? -0.102 -13.107 -6.107 1.00 94.94 180 ALA A N 1
ATOM 1379 C CA . ALA A 1 180 ? 0.484 -12.760 -7.388 1.00 94.94 180 ALA A CA 1
ATOM 1380 C C . ALA A 1 180 ? 2.006 -12.927 -7.334 1.00 94.94 180 ALA A C 1
ATOM 1382 O O . ALA A 1 180 ? 2.685 -12.365 -6.472 1.00 94.94 180 ALA A O 1
ATOM 1383 N N . GLY A 1 181 ? 2.533 -13.674 -8.304 1.00 94.25 181 GLY A N 1
ATOM 1384 C CA . GLY A 1 181 ? 3.965 -13.761 -8.555 1.00 94.25 181 GLY A CA 1
ATOM 1385 C C . GLY A 1 181 ? 4.535 -12.485 -9.182 1.00 94.25 181 GLY A C 1
ATOM 1386 O O . GLY A 1 181 ? 3.956 -11.400 -9.125 1.00 94.25 181 GLY A O 1
ATOM 1387 N N . ALA A 1 182 ? 5.689 -12.634 -9.821 1.00 95.81 182 ALA A N 1
ATOM 1388 C CA . ALA A 1 182 ? 6.435 -11.522 -10.387 1.00 95.81 182 ALA A CA 1
ATOM 1389 C C . ALA A 1 182 ? 5.736 -10.854 -11.580 1.00 95.81 182 ALA A C 1
ATOM 1391 O O . ALA A 1 182 ? 5.293 -11.519 -12.516 1.00 95.81 182 ALA A O 1
ATOM 1392 N N . CYS A 1 183 ? 5.757 -9.524 -11.598 1.00 95.56 183 CYS A N 1
ATOM 1393 C CA . CYS A 1 183 ? 5.358 -8.700 -12.733 1.00 95.56 183 CYS A CA 1
ATOM 1394 C C . CYS A 1 183 ? 6.599 -8.026 -13.315 1.00 95.56 183 CYS A C 1
ATOM 1396 O O . CYS A 1 183 ? 7.333 -7.361 -12.585 1.00 95.56 183 CYS A O 1
ATOM 1398 N N . ALA A 1 184 ? 6.847 -8.180 -14.617 1.00 96.75 184 ALA A N 1
ATOM 1399 C CA . ALA A 1 184 ? 8.105 -7.736 -15.212 1.00 96.75 184 ALA A CA 1
ATOM 1400 C C . ALA A 1 184 ? 7.956 -7.024 -16.558 1.00 96.75 184 ALA A C 1
ATOM 1402 O O . ALA A 1 184 ? 6.993 -7.212 -17.308 1.00 96.75 184 ALA A O 1
ATOM 1403 N N . ARG A 1 185 ? 8.959 -6.202 -16.866 1.00 95.38 185 ARG A N 1
ATOM 1404 C CA . ARG A 1 185 ? 9.151 -5.509 -18.135 1.00 95.38 185 ARG A CA 1
ATOM 1405 C C . ARG A 1 185 ? 10.556 -5.717 -18.642 1.00 95.38 185 ARG A C 1
ATOM 1407 O O . ARG A 1 185 ? 11.527 -5.601 -17.906 1.00 95.38 185 ARG A O 1
ATOM 1414 N N . THR A 1 186 ? 10.621 -5.880 -19.951 1.00 96.25 186 THR A N 1
ATOM 1415 C CA . THR A 1 186 ? 11.869 -6.005 -20.690 1.00 96.25 186 THR A CA 1
ATOM 1416 C C . THR A 1 186 ? 11.899 -4.905 -21.746 1.00 96.25 186 THR A C 1
ATOM 1418 O O . THR A 1 186 ? 10.955 -4.821 -22.552 1.00 96.25 186 THR A O 1
ATOM 1421 N N . PRO A 1 187 ? 12.942 -4.070 -21.755 1.00 96.69 187 PRO A N 1
ATOM 1422 C CA . PRO A 1 187 ? 13.134 -3.063 -22.785 1.00 96.69 187 PRO A CA 1
ATOM 1423 C C . PRO A 1 187 ? 13.697 -3.687 -24.072 1.00 96.69 187 PRO A C 1
ATOM 1425 O O . PRO A 1 187 ? 14.299 -4.758 -24.041 1.00 96.69 187 PRO A O 1
ATOM 1428 N N . SER A 1 188 ? 13.536 -3.011 -25.210 1.00 96.69 188 SER A N 1
ATOM 1429 C CA . SER A 1 188 ? 14.155 -3.410 -26.485 1.00 96.69 188 SER A CA 1
ATOM 1430 C C . SER A 1 188 ? 15.552 -2.821 -26.693 1.00 96.69 188 SER A C 1
ATOM 1432 O O . SER A 1 188 ? 16.223 -3.159 -27.666 1.00 96.69 188 SER A O 1
ATOM 1434 N N . VAL A 1 189 ? 15.968 -1.907 -25.815 1.00 96.56 189 VAL A N 1
ATOM 1435 C CA . VAL A 1 189 ? 17.269 -1.229 -25.823 1.00 96.56 189 VAL A CA 1
ATOM 1436 C C . VAL A 1 189 ? 17.843 -1.293 -24.414 1.00 96.56 189 VAL A C 1
ATOM 1438 O O . VAL A 1 189 ? 17.096 -1.123 -23.452 1.00 96.56 189 VAL A O 1
ATOM 1441 N N . THR A 1 190 ? 19.152 -1.509 -24.290 1.00 97.56 190 THR A N 1
ATOM 1442 C CA . THR A 1 190 ? 19.827 -1.545 -22.991 1.00 97.56 190 THR A CA 1
ATOM 1443 C C . THR A 1 190 ? 19.667 -0.190 -22.306 1.00 97.56 190 THR A C 1
ATOM 1445 O O . THR A 1 190 ? 19.891 0.855 -22.922 1.00 97.56 190 THR A O 1
ATOM 1448 N N . ILE A 1 191 ? 19.253 -0.200 -21.038 1.00 97.94 191 ILE A N 1
ATOM 1449 C CA . ILE A 1 191 ? 19.051 0.995 -20.215 1.00 97.94 191 ILE A CA 1
ATOM 1450 C C . ILE A 1 191 ? 20.215 1.080 -19.217 1.00 97.94 191 ILE A C 1
ATOM 1452 O O . ILE A 1 191 ? 20.211 0.343 -18.230 1.00 97.94 191 ILE A O 1
ATOM 1456 N N . PRO A 1 192 ? 21.203 1.974 -19.428 1.00 96.44 192 PRO A N 1
ATOM 1457 C CA . PRO A 1 192 ? 22.378 2.062 -18.555 1.00 96.44 192 PRO A CA 1
ATOM 1458 C C . PRO A 1 192 ? 22.066 2.636 -17.173 1.00 96.44 192 PRO A C 1
ATOM 1460 O O . PRO A 1 192 ? 22.758 2.338 -16.207 1.00 96.44 192 PRO A O 1
ATOM 1463 N N . TYR A 1 193 ? 21.047 3.495 -17.092 1.00 96.94 193 TYR A N 1
ATOM 1464 C CA . TYR A 1 193 ? 20.613 4.125 -15.854 1.00 96.94 193 TYR A CA 1
ATOM 1465 C C . TYR A 1 193 ? 19.094 4.174 -15.792 1.00 96.94 193 TYR A C 1
ATOM 1467 O O . TYR A 1 193 ? 18.446 4.707 -16.698 1.00 96.94 193 TYR A O 1
ATOM 1475 N N . PHE A 1 194 ? 18.546 3.659 -14.698 1.00 97.94 194 PHE A N 1
ATOM 1476 C CA . PHE A 1 194 ? 17.130 3.729 -14.381 1.00 97.94 194 PHE A CA 1
ATOM 1477 C C . PHE A 1 194 ? 16.961 3.999 -12.889 1.00 97.94 194 PHE A C 1
ATOM 1479 O O . PHE A 1 194 ? 17.601 3.365 -12.049 1.00 97.94 194 PHE A O 1
ATOM 1486 N N . ARG A 1 195 ? 16.074 4.936 -12.560 1.00 98.00 195 ARG A N 1
ATOM 1487 C CA . ARG A 1 195 ? 15.700 5.254 -11.184 1.00 98.00 195 ARG A CA 1
ATOM 1488 C C . ARG A 1 195 ? 14.193 5.213 -11.039 1.00 98.00 195 ARG A C 1
ATOM 1490 O O . ARG A 1 195 ? 13.500 5.926 -11.754 1.00 98.00 195 ARG A O 1
ATOM 1497 N N . TRP A 1 196 ? 13.699 4.456 -10.069 1.00 98.00 196 TRP A N 1
ATOM 1498 C CA . TRP A 1 196 ? 12.292 4.404 -9.680 1.00 98.00 196 TRP A CA 1
ATOM 1499 C C . TRP A 1 196 ? 12.124 4.968 -8.273 1.00 98.00 196 TRP A C 1
ATOM 1501 O O . TRP A 1 196 ? 12.848 4.608 -7.355 1.00 98.00 196 TRP A O 1
ATOM 1511 N N . SER A 1 197 ? 11.230 5.931 -8.106 1.00 97.19 197 SER A N 1
ATOM 1512 C CA . SER A 1 197 ? 11.119 6.726 -6.881 1.00 97.19 197 SER A CA 1
ATOM 1513 C C . SER A 1 197 ? 9.700 7.246 -6.690 1.00 97.19 197 SER A C 1
ATOM 1515 O O . SER A 1 197 ? 8.858 7.106 -7.581 1.00 97.19 197 SER A O 1
ATOM 1517 N N . GLY A 1 198 ? 9.433 7.851 -5.529 1.00 95.31 198 GLY A N 1
ATOM 1518 C CA . GLY A 1 198 ? 8.077 8.260 -5.168 1.00 95.31 198 GLY A CA 1
ATOM 1519 C C . GLY A 1 198 ? 7.168 7.040 -5.114 1.00 95.31 198 GLY A C 1
ATOM 1520 O O . GLY A 1 198 ? 6.135 7.021 -5.783 1.00 95.31 198 GLY A O 1
ATOM 1521 N N . ILE A 1 199 ? 7.631 6.004 -4.407 1.00 97.44 199 ILE A N 1
ATOM 1522 C CA . ILE A 1 199 ? 6.957 4.714 -4.356 1.00 97.44 199 ILE A CA 1
ATOM 1523 C C . ILE A 1 199 ? 5.632 4.897 -3.643 1.00 97.44 199 ILE A C 1
ATOM 1525 O O . ILE A 1 199 ? 5.580 5.323 -2.489 1.00 97.44 199 ILE A O 1
ATOM 1529 N N . ASP A 1 200 ? 4.570 4.575 -4.361 1.00 97.69 200 ASP A N 1
ATOM 1530 C CA . ASP A 1 200 ? 3.214 4.591 -3.854 1.00 97.69 200 ASP A CA 1
ATOM 1531 C C . ASP A 1 200 ? 2.737 3.147 -3.736 1.00 97.69 200 ASP A C 1
ATOM 1533 O O . ASP A 1 200 ? 3.041 2.327 -4.602 1.00 97.69 200 ASP A O 1
ATOM 1537 N N . TYR A 1 201 ? 1.965 2.824 -2.703 1.00 98.00 201 TYR A N 1
ATOM 1538 C CA . TYR A 1 201 ? 1.429 1.475 -2.524 1.00 98.00 201 TYR A CA 1
ATOM 1539 C C . TYR A 1 201 ? 0.007 1.487 -1.965 1.00 98.00 201 TYR A C 1
ATOM 1541 O O . TYR A 1 201 ? -0.442 2.479 -1.388 1.00 98.00 201 TYR A O 1
ATOM 1549 N N . VAL A 1 202 ? -0.700 0.375 -2.161 1.00 97.88 202 VAL A N 1
ATOM 1550 C CA . VAL A 1 202 ? -2.019 0.091 -1.578 1.00 97.88 202 VAL A CA 1
ATOM 1551 C C . VAL A 1 202 ? -1.891 -1.158 -0.718 1.00 97.88 202 VAL A C 1
ATOM 1553 O O . VAL A 1 202 ? -1.193 -2.101 -1.094 1.00 97.88 202 VAL A O 1
ATOM 1556 N N . TYR A 1 203 ? -2.596 -1.189 0.407 1.00 97.75 203 TYR A N 1
ATOM 1557 C CA . TYR A 1 203 ? -2.778 -2.396 1.203 1.00 97.75 203 TYR A CA 1
ATOM 1558 C C . TYR A 1 203 ? -4.263 -2.706 1.377 1.00 97.75 203 TYR A C 1
ATOM 1560 O O . TYR A 1 203 ? -5.118 -1.825 1.271 1.00 97.75 203 TYR A O 1
ATOM 1568 N N . GLU A 1 204 ? -4.549 -3.958 1.706 1.00 97.44 204 GLU A N 1
ATOM 1569 C CA . GLU A 1 204 ? -5.859 -4.393 2.179 1.00 97.44 204 GLU A CA 1
ATOM 1570 C C . GLU A 1 204 ? -5.738 -4.974 3.584 1.00 97.44 204 GLU A C 1
ATOM 1572 O O . GLU A 1 204 ?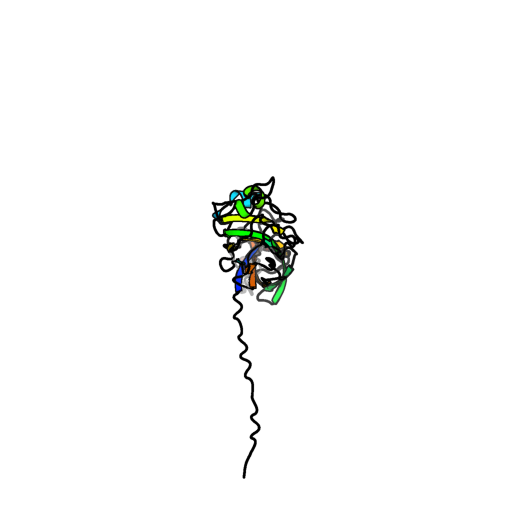 -4.700 -5.536 3.936 1.00 97.44 204 GLU A O 1
ATOM 1577 N N . LEU A 1 205 ? -6.804 -4.837 4.379 1.00 96.75 205 LEU A N 1
ATOM 1578 C CA . LEU A 1 205 ? -6.889 -5.392 5.727 1.00 96.75 205 LEU A CA 1
ATOM 1579 C C . LEU A 1 205 ? -8.064 -6.360 5.835 1.00 96.75 205 LEU A C 1
ATOM 1581 O O . LEU A 1 205 ? -9.180 -6.033 5.428 1.00 96.75 205 LEU A O 1
ATOM 1585 N N . ARG A 1 206 ? -7.832 -7.500 6.483 1.00 96.06 206 ARG A N 1
ATOM 1586 C CA . ARG A 1 206 ? -8.886 -8.289 7.127 1.00 96.06 206 ARG A CA 1
ATOM 1587 C C . ARG A 1 206 ? -8.786 -8.015 8.614 1.00 96.06 206 ARG A C 1
ATOM 1589 O O . ARG A 1 206 ? -7.752 -8.256 9.229 1.00 96.06 206 ARG A O 1
ATOM 1596 N N . THR A 1 207 ? -9.838 -7.431 9.165 1.00 93.50 207 THR A N 1
ATOM 1597 C CA . THR A 1 207 ? -9.871 -7.015 10.567 1.00 93.50 207 THR A CA 1
ATOM 1598 C C . THR A 1 207 ? -10.687 -8.004 11.397 1.00 93.50 207 THR A C 1
ATOM 1600 O O . THR A 1 207 ? -11.593 -8.644 10.853 1.00 93.50 207 THR A O 1
ATOM 1603 N N . PRO A 1 208 ? -10.369 -8.152 12.694 1.00 92.12 208 PRO A N 1
ATOM 1604 C CA . PRO A 1 208 ? -11.169 -8.955 13.614 1.00 92.12 208 PRO A CA 1
ATOM 1605 C C . PRO A 1 208 ? -12.573 -8.354 13.766 1.00 92.12 208 PRO A C 1
ATOM 1607 O O . PRO A 1 208 ? -12.813 -7.204 13.397 1.00 92.12 208 PRO A O 1
ATOM 1610 N N . ASN A 1 209 ? -13.511 -9.124 14.324 1.00 90.88 209 ASN A N 1
ATOM 1611 C CA . ASN A 1 209 ? -14.859 -8.623 14.588 1.00 90.88 209 ASN A CA 1
ATOM 1612 C C . ASN A 1 209 ? -14.819 -7.573 15.715 1.00 90.88 209 ASN A C 1
ATOM 1614 O O . ASN A 1 209 ? -14.640 -7.954 16.877 1.00 90.88 209 ASN A O 1
ATOM 1618 N N . PRO A 1 210 ? -15.057 -6.282 15.421 1.00 90.44 210 PRO A N 1
ATOM 1619 C CA . PRO A 1 210 ? -14.905 -5.234 16.417 1.00 90.44 210 PRO A CA 1
ATOM 1620 C C . PRO A 1 210 ? -15.955 -5.289 17.533 1.00 90.44 210 PRO A C 1
ATOM 1622 O O . PRO A 1 210 ? -15.725 -4.732 18.599 1.00 90.44 210 PRO A O 1
ATOM 1625 N N . LEU A 1 211 ? -17.084 -5.983 17.337 1.00 87.06 211 LEU A N 1
ATOM 1626 C CA . LEU A 1 211 ? -18.102 -6.158 18.383 1.00 87.06 211 LEU A CA 1
ATOM 1627 C C . LEU A 1 211 ? -17.634 -7.046 19.541 1.00 87.06 211 LEU A C 1
ATOM 1629 O O . LEU A 1 211 ? -18.158 -6.941 20.649 1.00 87.06 211 LEU A O 1
ATOM 1633 N N . ASN A 1 212 ? -16.675 -7.933 19.276 1.00 87.69 212 ASN A N 1
ATOM 1634 C CA . ASN A 1 212 ? -16.126 -8.844 20.278 1.00 87.69 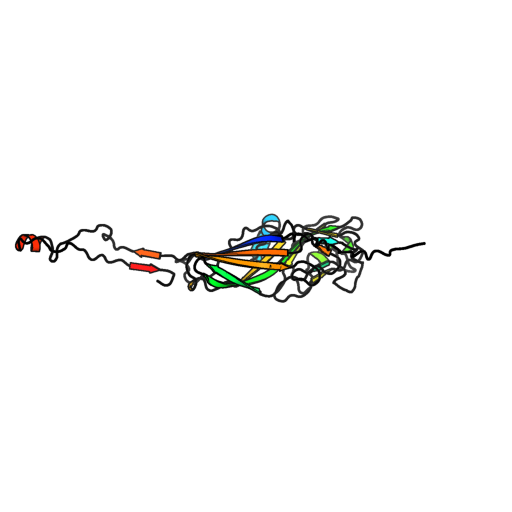212 ASN A CA 1
ATOM 1635 C C . ASN A 1 212 ? -14.889 -8.261 20.973 1.00 87.69 212 ASN A C 1
ATOM 1637 O O . ASN A 1 212 ? -14.454 -8.789 21.998 1.00 87.69 212 ASN A O 1
ATOM 1641 N N . MET A 1 213 ? -14.339 -7.178 20.424 1.00 90.94 213 MET A N 1
ATOM 1642 C CA . MET A 1 213 ? -13.188 -6.488 20.983 1.00 90.94 213 MET A CA 1
ATOM 1643 C C . MET A 1 213 ? -13.609 -5.632 22.177 1.00 90.94 213 MET A C 1
ATOM 1645 O O . MET A 1 213 ? -14.771 -5.261 22.335 1.00 90.94 213 MET A O 1
ATOM 1649 N N . ARG A 1 214 ? -12.662 -5.323 23.062 1.00 90.56 214 ARG A N 1
ATOM 1650 C CA . ARG A 1 214 ? -12.884 -4.340 24.124 1.00 90.56 214 ARG A CA 1
ATOM 1651 C C . ARG A 1 214 ? -12.658 -2.936 23.562 1.00 90.56 214 ARG A C 1
ATOM 1653 O O . ARG A 1 214 ? -11.826 -2.749 22.682 1.00 90.56 214 ARG A O 1
ATOM 1660 N N . ALA A 1 215 ? -13.353 -1.941 24.114 1.00 91.62 215 ALA A N 1
ATOM 1661 C CA . ALA A 1 215 ? -13.075 -0.544 23.795 1.00 91.62 215 ALA A CA 1
ATOM 1662 C C . ALA A 1 215 ? -11.619 -0.179 24.134 1.00 91.62 215 ALA A C 1
ATOM 1664 O O . ALA A 1 215 ? -11.109 -0.546 25.196 1.00 91.62 215 ALA A O 1
ATOM 1665 N N . GLY A 1 216 ? -10.975 0.583 23.254 1.00 92.94 216 GLY A N 1
ATOM 1666 C CA . GLY A 1 216 ? -9.605 1.053 23.426 1.00 92.94 216 GLY A CA 1
ATOM 1667 C C . GLY A 1 216 ? -8.769 0.952 22.155 1.00 92.94 216 GLY A C 1
ATOM 1668 O O . GLY A 1 216 ? -9.260 0.620 21.077 1.00 92.94 216 GLY A O 1
ATOM 1669 N N . GLU A 1 217 ? -7.480 1.252 22.299 1.00 96.75 217 GLU A N 1
ATOM 1670 C CA . GLU A 1 217 ? -6.510 1.141 21.214 1.00 96.75 217 GLU A CA 1
ATOM 1671 C C . GLU A 1 217 ? -5.774 -0.200 21.260 1.00 96.75 217 GLU A C 1
ATOM 1673 O O . GLU A 1 217 ? -5.245 -0.594 22.301 1.00 96.75 217 GLU A O 1
ATOM 1678 N N . TYR A 1 218 ? -5.674 -0.850 20.104 1.00 98.12 218 TYR A N 1
ATOM 1679 C CA . TYR A 1 218 ? -4.837 -2.021 19.875 1.00 98.12 218 TYR A CA 1
ATOM 1680 C C . TYR A 1 218 ? -3.679 -1.641 18.957 1.00 98.12 218 TYR A C 1
ATOM 1682 O O . TYR A 1 218 ? -3.879 -1.013 17.914 1.00 98.12 218 TYR A O 1
ATOM 1690 N N . ARG A 1 219 ? -2.461 -2.022 19.346 1.00 98.50 219 ARG A N 1
ATOM 1691 C CA . ARG A 1 219 ? -1.226 -1.679 18.635 1.00 98.50 219 ARG A CA 1
ATOM 1692 C C . ARG A 1 219 ? -0.439 -2.924 18.263 1.00 98.50 219 ARG A C 1
ATOM 1694 O O . ARG A 1 219 ? -0.335 -3.850 19.059 1.00 98.50 219 ARG A O 1
ATOM 1701 N N . GLY A 1 220 ? 0.131 -2.924 17.067 1.00 97.81 220 GLY A N 1
ATOM 1702 C CA . GLY A 1 220 ? 0.983 -3.997 16.557 1.00 97.81 220 GLY A CA 1
ATOM 1703 C C . GLY A 1 220 ? 1.955 -3.457 15.518 1.00 97.81 220 GLY A C 1
ATOM 1704 O O . GLY A 1 220 ? 1.884 -2.285 15.144 1.00 97.81 220 GLY A O 1
ATOM 1705 N N . SER A 1 221 ? 2.878 -4.291 15.055 1.00 97.88 221 SER A N 1
ATOM 1706 C CA . SER A 1 221 ? 3.838 -3.898 14.024 1.00 97.88 221 SER A CA 1
ATOM 1707 C C . SER A 1 221 ? 4.185 -5.083 13.133 1.00 97.88 221 SER A C 1
ATOM 1709 O O . SER A 1 221 ? 4.265 -6.214 13.610 1.00 97.88 221 SER A O 1
ATOM 1711 N N . LEU A 1 222 ? 4.398 -4.813 11.849 1.00 97.88 222 LEU A N 1
ATOM 1712 C CA . LEU A 1 222 ? 4.896 -5.771 10.870 1.00 97.88 222 LEU A CA 1
ATOM 1713 C C . LEU A 1 222 ? 6.002 -5.116 10.050 1.00 97.88 222 LEU A C 1
ATOM 1715 O O . LEU A 1 222 ? 5.785 -4.069 9.443 1.00 97.88 222 LEU A O 1
ATOM 1719 N N . SER A 1 223 ? 7.163 -5.756 9.986 1.00 97.31 223 SER A N 1
ATOM 1720 C CA . SER A 1 223 ? 8.273 -5.299 9.151 1.00 97.31 223 SER A CA 1
ATOM 1721 C C . SER A 1 223 ? 8.364 -6.124 7.878 1.00 97.31 223 SER A C 1
ATOM 1723 O O . SER A 1 223 ? 8.359 -7.352 7.928 1.00 97.31 223 SER A O 1
ATOM 1725 N N . TYR A 1 224 ? 8.497 -5.433 6.753 1.00 97.62 224 TYR A N 1
ATOM 1726 C CA . TYR A 1 224 ? 8.811 -6.015 5.460 1.00 97.62 224 TYR A CA 1
ATOM 1727 C C . TYR A 1 224 ? 10.250 -5.718 5.074 1.00 97.62 224 TYR A C 1
ATOM 1729 O O . TYR A 1 224 ? 10.729 -4.591 5.199 1.00 97.62 224 TYR A O 1
ATOM 1737 N N . SER A 1 225 ? 10.912 -6.736 4.556 1.00 97.62 225 SER A N 1
ATOM 1738 C CA . SER A 1 225 ? 12.249 -6.680 3.992 1.00 97.62 225 SER A CA 1
ATOM 1739 C C . SER A 1 225 ? 12.217 -6.302 2.508 1.00 97.62 225 SER A C 1
ATOM 1741 O O . SER A 1 225 ? 11.305 -6.666 1.767 1.00 97.62 225 SER A O 1
ATOM 1743 N N . ILE A 1 226 ? 13.221 -5.550 2.064 1.00 97.81 226 ILE A N 1
ATOM 1744 C CA . ILE A 1 226 ? 13.336 -5.053 0.691 1.00 97.81 226 ILE A CA 1
ATOM 1745 C C . ILE A 1 226 ? 14.703 -5.446 0.146 1.00 97.81 226 ILE A C 1
ATOM 1747 O O . ILE A 1 226 ? 15.734 -5.124 0.740 1.00 97.81 226 ILE A O 1
ATOM 1751 N N . GLY A 1 227 ? 14.715 -6.123 -0.997 1.00 95.75 227 GLY A N 1
ATOM 1752 C CA . GLY A 1 227 ? 15.937 -6.594 -1.636 1.00 95.75 227 GLY A CA 1
ATOM 1753 C C . GLY A 1 227 ? 15.717 -7.848 -2.474 1.00 95.75 227 GLY A C 1
ATOM 1754 O O . GLY A 1 227 ? 14.595 -8.316 -2.655 1.00 95.75 227 GLY A O 1
ATOM 1755 N N . ARG A 1 228 ? 16.815 -8.411 -2.981 1.00 96.00 228 ARG A N 1
ATOM 1756 C CA . ARG A 1 228 ? 16.794 -9.597 -3.848 1.00 96.00 228 ARG A CA 1
ATOM 1757 C C . ARG A 1 228 ? 16.196 -10.797 -3.111 1.00 96.00 228 ARG A C 1
ATOM 1759 O O . ARG A 1 228 ? 16.757 -11.229 -2.108 1.00 96.00 228 ARG A O 1
ATOM 1766 N N . GLY A 1 229 ? 15.089 -11.337 -3.618 1.00 95.44 229 GLY A N 1
ATOM 1767 C CA . GLY A 1 229 ? 14.393 -12.486 -3.024 1.00 95.44 229 GLY A CA 1
ATOM 1768 C C . GLY A 1 229 ? 13.730 -12.213 -1.668 1.00 95.44 229 GLY A C 1
ATOM 1769 O O . GLY A 1 229 ? 13.401 -13.164 -0.962 1.00 95.44 229 GLY A O 1
ATOM 1770 N N . MET A 1 230 ? 13.568 -10.942 -1.292 1.00 97.06 230 MET A N 1
ATOM 1771 C CA . MET A 1 230 ? 12.928 -10.520 -0.042 1.00 97.06 230 MET A CA 1
ATOM 1772 C C . MET A 1 230 ? 11.431 -10.239 -0.261 1.00 97.06 230 MET A C 1
ATOM 1774 O O . MET A 1 230 ? 10.900 -10.515 -1.335 1.00 97.06 230 MET A O 1
ATOM 1778 N N . ASP A 1 231 ? 10.734 -9.691 0.743 1.00 97.38 231 ASP A N 1
ATOM 1779 C CA . ASP A 1 231 ? 9.286 -9.438 0.639 1.00 97.38 231 ASP A CA 1
ATOM 1780 C C . ASP A 1 231 ? 8.940 -8.519 -0.539 1.00 97.38 231 ASP A C 1
ATOM 1782 O O . ASP A 1 231 ? 8.063 -8.828 -1.345 1.00 97.38 231 ASP A O 1
ATOM 1786 N N . PHE A 1 232 ? 9.652 -7.397 -0.640 1.00 97.75 232 PHE A N 1
ATOM 1787 C CA . PHE A 1 232 ? 9.664 -6.547 -1.823 1.00 97.75 232 PHE A CA 1
ATOM 1788 C C . PHE A 1 232 ? 10.919 -6.860 -2.638 1.00 97.75 232 PHE A C 1
ATOM 1790 O O . PHE A 1 232 ? 12.030 -6.498 -2.239 1.00 97.75 232 PHE A O 1
ATOM 1797 N N . ASP A 1 233 ? 10.729 -7.508 -3.785 1.00 97.56 233 ASP A N 1
ATOM 1798 C CA . ASP A 1 233 ? 11.811 -7.943 -4.668 1.00 97.56 233 ASP A CA 1
ATOM 1799 C C . ASP A 1 233 ? 11.695 -7.275 -6.037 1.00 97.56 233 ASP A C 1
ATOM 1801 O O . ASP A 1 233 ? 10.707 -7.461 -6.753 1.00 97.56 233 ASP A O 1
ATOM 1805 N N . MET A 1 234 ? 12.727 -6.515 -6.406 1.00 96.75 234 MET A N 1
ATOM 1806 C CA . MET A 1 234 ? 12.799 -5.767 -7.663 1.00 96.75 234 MET A CA 1
ATOM 1807 C C . MET A 1 234 ? 13.745 -6.416 -8.683 1.00 96.75 234 MET A C 1
ATOM 1809 O O . MET A 1 234 ? 14.193 -5.773 -9.635 1.00 96.75 234 MET A O 1
ATOM 1813 N N . GLY A 1 235 ? 14.052 -7.700 -8.485 1.00 96.00 235 GLY A N 1
ATOM 1814 C CA . GLY A 1 235 ? 15.013 -8.436 -9.290 1.00 96.00 235 GLY A CA 1
ATOM 1815 C C . GLY A 1 235 ? 16.451 -8.139 -8.876 1.00 96.00 235 GLY A C 1
ATOM 1816 O O . GLY A 1 235 ? 16.736 -7.660 -7.780 1.00 96.00 235 GLY A O 1
ATOM 1817 N N . ASP A 1 236 ? 17.380 -8.440 -9.774 1.00 96.44 236 ASP A N 1
ATOM 1818 C CA . ASP A 1 236 ? 18.805 -8.468 -9.455 1.00 96.44 236 ASP A CA 1
ATOM 1819 C C . ASP A 1 236 ? 19.526 -7.187 -9.900 1.00 96.44 236 ASP A C 1
ATOM 1821 O O . ASP A 1 236 ? 20.672 -6.960 -9.521 1.00 96.44 236 ASP A O 1
ATOM 1825 N N . VAL A 1 237 ? 18.857 -6.322 -10.667 1.00 96.00 237 VAL A N 1
ATOM 1826 C CA . VAL A 1 237 ? 19.453 -5.111 -11.257 1.00 96.00 237 VAL A CA 1
ATOM 1827 C C . VAL A 1 237 ? 19.185 -3.847 -10.441 1.00 96.00 237 VAL A C 1
ATOM 1829 O O . VAL A 1 237 ? 20.003 -2.926 -10.435 1.00 96.00 237 VAL A O 1
ATOM 1832 N N . LEU A 1 238 ? 18.039 -3.787 -9.765 1.00 96.75 238 LEU A N 1
ATOM 1833 C CA . LEU A 1 238 ? 17.598 -2.617 -9.015 1.00 96.75 238 LEU A CA 1
ATOM 1834 C C . LEU A 1 238 ? 17.939 -2.767 -7.533 1.00 96.75 238 LEU A C 1
ATOM 1836 O O . LEU A 1 238 ? 17.466 -3.689 -6.872 1.00 96.75 238 LEU A O 1
ATOM 1840 N N . ILE A 1 239 ? 18.718 -1.826 -7.001 1.00 96.31 239 ILE A N 1
ATOM 1841 C CA . ILE A 1 239 ? 19.065 -1.768 -5.578 1.00 96.31 239 ILE A CA 1
ATOM 1842 C C . ILE A 1 239 ? 18.192 -0.738 -4.851 1.00 96.31 239 ILE A C 1
ATOM 1844 O O . ILE A 1 239 ? 17.987 0.361 -5.378 1.00 96.31 239 ILE A O 1
ATOM 1848 N N . PRO A 1 240 ? 17.656 -1.064 -3.662 1.00 97.19 240 PRO A N 1
ATOM 1849 C CA . PRO A 1 240 ? 16.830 -0.139 -2.901 1.00 97.19 240 PRO A CA 1
ATOM 1850 C C . PRO A 1 240 ? 17.669 0.870 -2.100 1.00 97.19 240 PRO A C 1
ATOM 1852 O O . PRO A 1 240 ? 18.787 0.576 -1.683 1.00 97.19 240 PRO A O 1
ATOM 1855 N N . SER A 1 241 ? 17.103 2.044 -1.810 1.00 97.12 241 SER A N 1
ATOM 1856 C CA . SER A 1 241 ? 17.695 3.040 -0.900 1.00 97.12 241 SER A CA 1
ATOM 1857 C C . SER A 1 241 ? 17.526 2.706 0.585 1.00 97.12 241 SER A C 1
ATOM 1859 O O . SER A 1 241 ? 18.266 3.234 1.407 1.00 97.12 241 SER A O 1
ATOM 1861 N N . ILE A 1 242 ? 16.562 1.849 0.929 1.00 96.19 242 ILE A N 1
ATOM 1862 C CA . ILE A 1 242 ? 16.311 1.333 2.281 1.00 96.19 242 ILE A CA 1
ATOM 1863 C C . ILE A 1 242 ? 16.026 -0.167 2.194 1.00 96.19 242 ILE A C 1
ATOM 1865 O O . ILE A 1 242 ? 15.486 -0.632 1.197 1.00 96.19 242 ILE A O 1
ATOM 1869 N N . ASN A 1 243 ? 16.350 -0.938 3.227 1.00 96.31 243 ASN A N 1
ATOM 1870 C CA . ASN A 1 243 ? 16.200 -2.399 3.184 1.00 96.31 243 ASN A CA 1
ATOM 1871 C C . ASN A 1 243 ? 14.997 -2.922 3.982 1.00 96.31 243 ASN A C 1
ATOM 1873 O O . ASN A 1 243 ? 14.733 -4.121 3.961 1.00 96.31 243 ASN A O 1
ATOM 1877 N N . THR A 1 244 ? 14.284 -2.046 4.696 1.00 96.62 244 THR A N 1
ATOM 1878 C CA . THR A 1 244 ? 13.160 -2.426 5.558 1.00 96.62 244 THR A CA 1
ATOM 1879 C C . THR A 1 244 ? 12.087 -1.337 5.566 1.00 96.62 244 THR A C 1
ATOM 1881 O O . THR A 1 244 ? 12.398 -0.146 5.596 1.00 96.62 244 THR A O 1
ATOM 1884 N N . VAL A 1 245 ? 10.817 -1.737 5.599 1.00 97.00 245 VAL A N 1
ATOM 1885 C CA . VAL A 1 245 ? 9.671 -0.864 5.900 1.00 97.00 245 VAL A CA 1
ATOM 1886 C C . VAL A 1 245 ? 8.885 -1.484 7.049 1.00 97.00 245 VAL A C 1
ATOM 1888 O O . VAL A 1 245 ? 8.438 -2.623 6.944 1.00 97.00 245 VAL A O 1
ATOM 1891 N N . ALA A 1 246 ? 8.698 -0.739 8.135 1.00 97.00 246 ALA A N 1
ATOM 1892 C CA . ALA A 1 246 ? 7.867 -1.136 9.264 1.00 97.00 246 ALA A CA 1
ATOM 1893 C C . ALA A 1 246 ? 6.478 -0.499 9.153 1.00 97.00 246 ALA A C 1
ATOM 1895 O O . ALA A 1 246 ? 6.349 0.718 9.012 1.00 97.00 246 ALA A O 1
ATOM 1896 N N . LEU A 1 247 ? 5.437 -1.321 9.241 1.00 97.62 247 LEU A N 1
ATOM 1897 C CA . LEU A 1 247 ? 4.046 -0.896 9.307 1.00 97.62 247 LEU A CA 1
ATOM 1898 C C . LEU A 1 247 ? 3.556 -1.007 10.749 1.00 97.62 247 LEU A C 1
ATOM 1900 O O . LEU A 1 247 ? 3.449 -2.107 11.286 1.00 97.62 247 LEU A O 1
ATOM 1904 N N . ASN A 1 248 ? 3.246 0.125 11.373 1.00 98.06 248 ASN A N 1
ATOM 1905 C CA . ASN A 1 248 ? 2.725 0.185 12.735 1.00 98.06 248 ASN A CA 1
ATOM 1906 C C . ASN A 1 248 ? 1.206 0.309 12.708 1.00 98.06 248 ASN A C 1
ATOM 1908 O O . ASN A 1 248 ? 0.669 1.262 12.153 1.00 98.06 248 ASN A O 1
ATOM 1912 N N . PHE A 1 249 ? 0.515 -0.629 13.337 1.00 98.38 249 PHE A N 1
ATOM 1913 C CA . PHE A 1 249 ? -0.938 -0.698 13.352 1.00 98.38 249 PHE A CA 1
ATOM 1914 C C . PHE A 1 249 ? -1.490 -0.012 14.591 1.00 98.38 249 PHE A C 1
ATOM 1916 O O . PHE A 1 249 ? -0.989 -0.214 15.698 1.00 98.38 249 PHE A O 1
ATOM 1923 N N . VAL A 1 250 ? -2.549 0.767 14.395 1.00 98.19 250 VAL A N 1
ATOM 1924 C CA . VAL A 1 250 ? -3.350 1.374 15.454 1.00 98.19 250 VAL A CA 1
ATOM 1925 C C . VAL A 1 250 ? -4.818 1.153 15.112 1.00 98.19 250 VAL A C 1
ATOM 1927 O O . VAL A 1 250 ? -5.371 1.814 14.229 1.00 98.19 250 VAL A O 1
ATOM 1930 N N . LEU A 1 251 ? -5.446 0.205 15.803 1.00 97.38 251 LEU A N 1
ATOM 1931 C CA . LEU A 1 251 ? -6.884 -0.020 15.730 1.00 97.38 251 LEU A CA 1
ATOM 1932 C C . LEU A 1 251 ? -7.564 0.641 16.924 1.00 97.38 251 LEU A C 1
ATOM 1934 O O . LEU A 1 251 ? -7.251 0.304 18.063 1.00 97.38 251 LEU A O 1
ATOM 1938 N N . SER A 1 252 ? -8.495 1.556 16.668 1.00 96.69 252 SER A N 1
ATOM 1939 C CA . SER A 1 252 ? -9.320 2.169 17.712 1.00 96.69 252 SER A CA 1
ATOM 1940 C C . SER A 1 252 ? -10.704 1.533 17.721 1.00 96.69 252 SER A C 1
ATOM 1942 O O . SER A 1 252 ? -11.386 1.528 16.695 1.00 96.69 252 SER A O 1
ATOM 1944 N N . VAL A 1 253 ? -11.113 0.997 18.867 1.00 94.62 253 VAL A N 1
ATOM 1945 C CA . VAL A 1 253 ? -12.447 0.437 19.089 1.00 94.62 253 VAL A CA 1
ATOM 1946 C C . VAL A 1 253 ? -13.191 1.345 20.051 1.00 94.62 253 VAL A C 1
ATOM 1948 O O . VAL A 1 253 ? -12.814 1.480 21.217 1.00 94.62 253 VAL A O 1
ATOM 1951 N N . GLU A 1 254 ? -14.271 1.945 19.574 1.00 90.31 254 GLU A N 1
ATOM 1952 C CA . GLU A 1 254 ? -15.190 2.714 20.400 1.00 90.31 254 GLU A CA 1
ATOM 1953 C C . GLU A 1 254 ? -16.481 1.921 20.571 1.00 90.31 254 GLU A C 1
ATOM 1955 O O . GLU A 1 254 ? -17.008 1.361 19.617 1.00 90.31 254 GLU A O 1
ATOM 1960 N N . HIS A 1 255 ? -17.017 1.878 21.787 1.00 85.50 255 HIS A N 1
ATOM 1961 C CA . HIS A 1 255 ? -18.345 1.332 22.041 1.00 85.50 255 HIS A CA 1
ATOM 1962 C C . HIS A 1 255 ? -19.219 2.414 22.663 1.00 85.50 255 HIS A C 1
ATOM 1964 O O . HIS A 1 255 ? -18.836 3.069 23.630 1.00 85.50 255 HIS A O 1
ATOM 1970 N N . ALA A 1 256 ? -20.416 2.594 22.115 1.00 73.00 256 ALA A N 1
ATOM 1971 C CA . ALA A 1 256 ? -21.427 3.467 22.683 1.00 73.00 256 ALA A CA 1
ATOM 1972 C C . ALA A 1 256 ? -22.017 2.864 23.969 1.00 73.00 256 ALA A C 1
ATOM 1974 O O . ALA A 1 256 ? -22.413 1.692 23.983 1.00 73.00 256 ALA A O 1
ATOM 1975 N N . LEU A 1 257 ? -22.135 3.704 25.003 1.00 77.56 257 LEU A N 1
ATOM 1976 C CA . LEU A 1 257 ? -22.939 3.492 26.206 1.00 77.56 257 LEU A CA 1
ATOM 1977 C C . LEU A 1 257 ? -23.987 4.608 26.274 1.00 77.56 257 LEU A C 1
ATOM 1979 O O . LEU A 1 257 ? -23.646 5.786 26.366 1.00 77.56 257 LEU A O 1
ATOM 1983 N N . LYS A 1 258 ? -25.266 4.243 26.240 1.00 75.50 258 LYS A N 1
ATOM 1984 C CA . LYS A 1 258 ? -26.390 5.163 26.408 1.00 75.50 258 LYS A CA 1
ATOM 1985 C C . LYS A 1 258 ? -27.109 4.850 27.712 1.00 75.50 258 LYS A C 1
ATOM 1987 O O . LYS A 1 258 ? -27.555 3.724 27.924 1.00 75.50 258 LYS A O 1
ATOM 1992 N N . VAL A 1 259 ? -27.273 5.871 28.546 1.00 82.00 259 VAL A N 1
ATOM 1993 C CA . VAL A 1 259 ? -28.136 5.830 29.729 1.00 82.00 259 VAL A CA 1
ATOM 1994 C C . VAL A 1 259 ? -29.356 6.694 29.441 1.00 82.00 259 VAL A C 1
ATOM 1996 O O . VAL A 1 259 ? -29.225 7.878 29.141 1.00 82.00 259 VAL A O 1
ATOM 1999 N N . ASP A 1 260 ? -30.533 6.085 29.480 1.00 84.00 260 ASP A N 1
ATOM 2000 C CA . ASP A 1 260 ? -31.813 6.744 29.252 1.00 84.00 260 ASP A CA 1
ATOM 2001 C C . ASP A 1 260 ? -32.572 6.846 30.578 1.00 84.00 260 ASP A C 1
ATOM 2003 O O . ASP A 1 260 ? -32.881 5.837 31.225 1.00 84.00 260 ASP A O 1
ATOM 2007 N N . ILE A 1 261 ? -32.825 8.083 30.998 1.00 87.12 261 ILE A N 1
ATOM 2008 C CA . ILE A 1 261 ? -33.548 8.412 32.223 1.00 87.12 261 ILE A CA 1
ATOM 2009 C C . ILE A 1 261 ? -34.940 8.892 31.796 1.00 87.12 261 ILE A C 1
ATOM 2011 O O . ILE A 1 261 ? -35.034 9.870 31.050 1.00 87.12 261 ILE A O 1
ATOM 2015 N N . PRO A 1 262 ? -36.028 8.241 32.251 1.00 85.69 262 PRO A N 1
ATOM 2016 C CA . PRO A 1 262 ? -37.384 8.650 31.908 1.00 85.69 262 PRO A CA 1
ATOM 2017 C C . PRO A 1 262 ? -37.651 10.131 32.233 1.00 85.69 262 PRO A C 1
ATOM 2019 O O . PRO A 1 262 ? -37.064 10.660 33.185 1.00 85.69 262 PRO A O 1
ATOM 2022 N N . PRO A 1 263 ? -38.571 10.802 31.513 1.00 83.44 263 PRO A N 1
ATOM 2023 C CA . PRO A 1 263 ? -38.932 12.190 31.791 1.00 83.44 263 PRO A CA 1
ATOM 2024 C C . PRO A 1 263 ? -39.257 12.415 33.276 1.00 83.44 263 PRO A C 1
ATOM 2026 O O . PRO A 1 263 ? -40.040 11.677 33.867 1.00 83.44 263 PRO A O 1
ATOM 2029 N N . GLY A 1 264 ? -38.635 13.427 33.888 1.00 80.56 264 GLY A N 1
ATOM 2030 C CA . GLY A 1 264 ? -38.772 13.724 35.321 1.00 80.56 264 GLY A CA 1
ATOM 2031 C C . GLY A 1 264 ? -37.814 12.959 36.245 1.00 80.56 264 GLY A C 1
ATOM 2032 O O . GLY A 1 264 ? -37.636 13.377 37.385 1.00 80.56 264 GLY A O 1
ATOM 2033 N N . GLY A 1 265 ? -37.121 11.923 35.761 1.00 76.25 265 GLY A N 1
ATOM 2034 C CA . GLY A 1 265 ? -36.134 11.157 36.538 1.00 76.25 265 GLY A CA 1
ATOM 2035 C C . GLY A 1 265 ? -34.833 11.908 36.850 1.00 76.25 265 GLY A C 1
ATOM 2036 O O . GLY A 1 265 ? -34.047 11.472 37.684 1.00 76.25 265 GLY A O 1
ATOM 2037 N N . ASN A 1 266 ? -34.615 13.068 36.224 1.00 78.81 266 ASN A N 1
ATOM 2038 C CA . ASN A 1 266 ? -33.464 13.936 36.497 1.00 78.81 266 ASN A CA 1
ATOM 2039 C C . ASN A 1 266 ? -33.639 14.746 37.797 1.00 78.81 266 ASN A C 1
ATOM 2041 O O . ASN A 1 266 ? -32.696 15.386 38.257 1.00 78.81 266 ASN A O 1
ATOM 2045 N N . ARG A 1 267 ? -34.850 14.758 38.375 1.00 80.00 267 ARG A N 1
ATOM 2046 C CA . ARG A 1 267 ? -35.161 15.415 39.646 1.00 80.00 267 ARG A CA 1
ATOM 2047 C C . ARG A 1 267 ? -35.428 14.346 40.697 1.00 80.00 267 ARG A C 1
ATOM 2049 O O . ARG A 1 267 ? -36.474 13.705 40.689 1.00 80.00 267 ARG A O 1
ATOM 2056 N N . ILE A 1 268 ? -34.479 14.185 41.612 1.00 78.56 268 ILE A N 1
ATOM 2057 C CA . ILE A 1 268 ? -34.557 13.182 42.673 1.00 78.56 268 ILE A CA 1
ATOM 2058 C C . ILE A 1 268 ? -35.107 13.844 43.937 1.00 78.56 268 ILE A C 1
ATOM 2060 O O . ILE A 1 268 ? -34.477 14.731 44.508 1.00 78.56 268 ILE A O 1
ATOM 2064 N N . GLU A 1 269 ? -36.284 13.399 44.371 1.00 84.25 269 GLU A N 1
ATOM 2065 C CA . GLU A 1 269 ? -36.843 13.716 45.684 1.00 84.25 269 GLU A CA 1
ATOM 2066 C C . GLU A 1 269 ? -36.765 12.467 46.562 1.00 84.25 269 GLU A C 1
ATOM 2068 O O . GLU A 1 269 ? -37.312 11.417 46.216 1.00 84.25 269 GLU A O 1
ATOM 2073 N N . LEU A 1 270 ? -36.051 12.576 47.681 1.00 87.19 270 LEU A N 1
ATOM 2074 C CA . LEU A 1 270 ? -35.917 11.490 48.643 1.00 87.19 270 LEU A CA 1
ATOM 2075 C C . LEU A 1 270 ? -37.129 11.489 49.571 1.00 87.19 270 LEU A C 1
ATOM 2077 O O . LEU A 1 270 ? -37.463 12.514 50.166 1.00 87.19 270 LEU A O 1
ATOM 2081 N N . LEU A 1 271 ? -37.766 10.329 49.712 1.00 88.06 271 LEU A N 1
ATOM 2082 C CA . LEU A 1 271 ? -38.960 10.166 50.530 1.00 88.06 271 LEU A CA 1
ATOM 2083 C C . LEU A 1 271 ? -38.672 9.197 51.682 1.00 88.06 271 LEU A C 1
ATOM 2085 O O . LEU A 1 271 ? -37.923 8.231 51.501 1.00 88.06 271 LEU A O 1
ATOM 2089 N N . PRO A 1 272 ? -39.250 9.422 52.873 1.00 87.69 272 PRO A N 1
ATOM 2090 C CA . PRO A 1 272 ? -39.220 8.421 53.926 1.00 87.69 272 PRO A CA 1
ATOM 2091 C C . PRO A 1 272 ? -40.062 7.207 53.533 1.00 87.69 272 PRO A C 1
ATOM 2093 O O . PRO A 1 272 ? -40.949 7.285 52.680 1.00 87.69 272 PRO A O 1
ATOM 2096 N N . GLU A 1 273 ? -39.803 6.072 54.173 1.00 81.81 273 GLU A N 1
ATOM 2097 C CA . GLU A 1 273 ? -40.588 4.858 53.957 1.00 81.81 273 GLU A CA 1
ATOM 2098 C C . GLU A 1 273 ? -42.068 5.101 54.308 1.00 81.81 273 GLU A C 1
ATOM 2100 O O . GLU A 1 273 ? -42.396 5.458 55.438 1.00 81.81 273 GLU A O 1
ATOM 2105 N N . GLY A 1 274 ? -42.961 4.956 53.322 1.00 78.81 274 GLY A N 1
ATOM 2106 C CA . GLY A 1 274 ? -44.384 5.305 53.456 1.00 78.81 274 GLY A CA 1
ATOM 2107 C C . GLY A 1 274 ? -44.737 6.775 53.171 1.00 78.81 274 GLY A C 1
ATOM 2108 O O . GLY A 1 274 ? -45.906 7.140 53.269 1.00 78.81 274 GLY A O 1
ATOM 2109 N N . GLY A 1 275 ? -43.770 7.611 52.776 1.00 84.81 275 GLY A N 1
ATOM 2110 C CA . GLY A 1 275 ? -43.974 9.011 52.393 1.00 84.81 275 GLY A CA 1
ATOM 2111 C C . GLY A 1 275 ? -44.041 9.990 53.571 1.00 84.81 275 GLY A C 1
ATOM 2112 O O . GLY A 1 275 ? -44.131 9.604 54.736 1.00 84.81 275 GLY A O 1
ATOM 2113 N N . TRP A 1 276 ? -43.979 11.292 53.269 1.00 83.75 276 TRP A N 1
ATOM 2114 C CA . TRP A 1 276 ? -43.933 12.352 54.289 1.00 83.75 276 TRP A CA 1
ATOM 2115 C C . TRP A 1 276 ? -45.147 12.355 55.224 1.00 83.75 276 TRP A C 1
ATOM 2117 O O . TRP A 1 276 ? -45.015 12.677 56.401 1.00 83.75 276 TRP A O 1
ATOM 2127 N N . GLN A 1 277 ? -46.311 11.937 54.729 1.00 82.19 277 GLN A N 1
ATOM 2128 C CA . GLN A 1 277 ? -47.543 11.881 55.514 1.00 82.19 277 GLN A CA 1
ATOM 2129 C C . GLN A 1 277 ? -47.486 10.790 56.597 1.00 82.19 277 GLN A C 1
ATOM 2131 O O . GLN A 1 277 ? -47.794 11.056 57.753 1.00 82.19 277 GLN A O 1
ATOM 2136 N N . ALA A 1 278 ? -46.946 9.608 56.277 1.00 77.81 278 ALA A N 1
ATOM 2137 C CA . ALA A 1 278 ? -46.751 8.543 57.262 1.00 77.81 278 ALA A CA 1
ATOM 2138 C C . ALA A 1 278 ? -45.734 8.914 58.358 1.00 77.81 278 ALA A C 1
ATOM 2140 O O . ALA A 1 278 ? -45.831 8.413 59.479 1.00 77.81 278 ALA A O 1
ATOM 2141 N N . TRP A 1 279 ? -44.760 9.778 58.051 1.00 77.81 279 TRP A N 1
ATOM 2142 C CA . TRP A 1 279 ? -43.847 10.334 59.053 1.00 77.81 279 TRP A CA 1
ATOM 2143 C C . TRP A 1 279 ? -44.571 11.283 60.016 1.00 77.81 279 TRP A C 1
ATOM 2145 O O . TRP A 1 279 ? -44.445 11.120 61.232 1.00 77.81 279 TRP A O 1
ATOM 2155 N N . LEU A 1 280 ? -45.351 12.226 59.475 1.00 82.06 280 LEU A N 1
ATOM 2156 C CA . LEU A 1 280 ? -46.132 13.183 60.263 1.00 82.06 280 LEU A CA 1
ATOM 2157 C C . LEU A 1 280 ? -47.105 12.471 61.215 1.00 82.06 280 LEU A C 1
ATOM 2159 O O . LEU A 1 280 ? -47.197 12.851 62.379 1.00 82.06 280 LEU A O 1
ATOM 2163 N N . ASP A 1 281 ? -47.743 11.390 60.760 1.00 81.12 281 ASP A N 1
ATOM 2164 C CA . ASP A 1 281 ? -48.722 10.636 61.554 1.00 81.12 281 ASP A CA 1
ATOM 2165 C C . ASP A 1 281 ? -48.087 9.776 62.664 1.00 81.12 281 ASP A C 1
ATOM 2167 O O . ASP A 1 281 ? -48.707 9.521 63.696 1.00 81.12 281 ASP A O 1
ATOM 2171 N N . ARG A 1 282 ? -46.849 9.296 62.470 1.00 78.62 282 ARG A N 1
ATOM 2172 C CA . ARG A 1 282 ? -46.168 8.391 63.421 1.00 78.62 282 ARG A CA 1
ATOM 2173 C C . ARG A 1 282 ? -45.256 9.115 64.411 1.00 78.62 282 ARG A C 1
ATOM 2175 O O . ARG A 1 282 ? -44.821 8.491 65.379 1.00 78.62 282 ARG A O 1
ATOM 2182 N N . GLY A 1 283 ? -44.909 10.381 64.155 1.00 76.88 283 GLY A N 1
ATOM 2183 C CA . GLY A 1 283 ? -44.083 11.219 65.037 1.00 76.88 283 GLY A CA 1
ATOM 2184 C C . GLY A 1 283 ? -42.663 10.693 65.300 1.00 76.88 283 GLY A C 1
ATOM 2185 O O . GLY A 1 283 ? -41.986 11.164 66.211 1.00 76.88 283 GLY A O 1
ATOM 2186 N N . ARG A 1 284 ? -42.200 9.697 64.534 1.00 78.12 284 ARG A N 1
ATOM 2187 C CA . ARG A 1 284 ? -40.875 9.076 64.674 1.00 78.12 284 ARG A CA 1
ATOM 2188 C C . ARG A 1 284 ? -40.015 9.404 63.472 1.00 78.12 284 ARG A C 1
ATOM 2190 O O . ARG A 1 284 ? -40.440 9.169 62.348 1.00 78.12 284 ARG A O 1
ATOM 2197 N N . THR A 1 285 ? -38.798 9.880 63.712 1.00 80.12 285 THR A N 1
ATOM 2198 C CA . THR A 1 285 ? -37.816 10.173 62.661 1.00 80.12 285 THR A CA 1
ATOM 2199 C C . THR A 1 285 ? -37.636 8.971 61.721 1.00 80.12 285 THR A C 1
ATOM 2201 O O . THR A 1 285 ? -37.435 7.856 62.214 1.00 80.12 285 THR A O 1
ATOM 2204 N N . PRO A 1 286 ? -37.699 9.158 60.388 1.00 81.50 286 PRO A N 1
ATOM 2205 C CA . PRO A 1 286 ? -37.505 8.074 59.434 1.00 81.50 286 PRO A CA 1
ATOM 2206 C C . PRO A 1 286 ? -36.094 7.496 59.548 1.00 81.50 286 PRO A C 1
ATOM 2208 O O . PRO A 1 286 ? -35.121 8.237 59.662 1.00 81.50 286 PRO A O 1
ATOM 2211 N N . THR A 1 287 ? -35.971 6.172 59.474 1.00 83.88 287 THR A N 1
ATOM 2212 C CA . THR A 1 287 ? -34.673 5.479 59.535 1.00 83.88 287 THR A CA 1
ATOM 2213 C C . THR A 1 287 ? -33.848 5.642 58.256 1.00 83.88 287 THR A C 1
ATOM 2215 O O . THR A 1 287 ? -32.628 5.517 58.300 1.00 83.88 287 THR A O 1
ATOM 2218 N N . ARG A 1 288 ? -34.498 5.935 57.121 1.00 86.56 288 ARG A N 1
ATOM 2219 C CA . ARG A 1 288 ? -33.868 6.250 55.830 1.00 86.56 288 ARG A CA 1
ATOM 2220 C C . ARG A 1 288 ? -34.789 7.103 54.956 1.00 86.56 288 ARG A C 1
ATOM 2222 O O . ARG A 1 288 ? -36.011 6.984 55.046 1.00 86.56 288 ARG A O 1
ATOM 2229 N N . LEU A 1 289 ? -34.192 7.905 54.077 1.00 89.50 289 LEU A N 1
ATOM 2230 C CA . LEU A 1 289 ? -34.863 8.544 52.943 1.00 89.50 289 LEU A CA 1
ATOM 2231 C C . LEU A 1 289 ? -34.320 7.910 51.660 1.00 89.50 289 LEU A C 1
ATOM 2233 O O . LEU A 1 289 ? -33.106 7.764 51.523 1.00 89.50 289 LEU A O 1
ATOM 2237 N N . TYR A 1 290 ? -35.190 7.510 50.738 1.00 88.06 290 TYR A N 1
ATOM 2238 C CA . TYR A 1 290 ? -34.776 6.856 49.497 1.00 88.06 290 TYR A CA 1
ATOM 2239 C C . TYR A 1 290 ? -35.727 7.182 48.345 1.00 88.06 290 TYR A C 1
ATOM 2241 O O . TYR A 1 290 ? -36.825 7.710 48.537 1.00 88.06 290 TYR A O 1
ATOM 2249 N N . ARG A 1 291 ? -35.280 6.880 47.128 1.00 85.19 291 ARG A N 1
ATOM 2250 C CA . ARG A 1 291 ? -36.087 6.925 45.913 1.00 85.19 291 ARG A CA 1
ATOM 2251 C C . ARG A 1 291 ? -35.571 5.863 44.956 1.00 85.19 291 ARG A C 1
ATOM 2253 O O . ARG A 1 291 ? -34.379 5.845 44.662 1.00 85.19 291 ARG A O 1
ATOM 2260 N N . ASP A 1 292 ? -36.470 5.038 44.441 1.00 83.81 292 ASP A N 1
ATOM 2261 C CA . ASP A 1 292 ? -36.136 4.122 43.357 1.00 83.81 292 ASP A CA 1
ATOM 2262 C C . ASP A 1 292 ? -36.180 4.889 42.032 1.00 83.81 292 ASP A C 1
ATOM 2264 O O . ASP A 1 292 ? -37.218 5.437 41.650 1.00 83.81 292 ASP A O 1
ATOM 2268 N N . GLN A 1 293 ? -35.038 4.962 41.346 1.00 84.19 293 GLN A N 1
ATOM 2269 C CA . GLN A 1 293 ? -34.923 5.599 40.038 1.00 84.19 293 GLN A CA 1
ATOM 2270 C C . GLN A 1 293 ? -34.735 4.532 38.967 1.00 84.19 293 GLN A C 1
ATOM 2272 O O . GLN A 1 293 ? -33.697 3.878 38.888 1.00 84.19 293 GLN A O 1
ATOM 2277 N N . THR A 1 294 ? -35.734 4.385 38.102 1.00 85.62 294 THR A N 1
ATOM 2278 C CA . THR A 1 294 ? -35.597 3.547 36.913 1.00 85.62 294 THR A CA 1
ATOM 2279 C C . THR A 1 294 ? -34.742 4.270 35.880 1.00 85.62 294 THR A C 1
ATOM 2281 O O . THR A 1 294 ? -34.988 5.432 35.557 1.00 85.62 294 THR A O 1
ATOM 2284 N N . PHE A 1 295 ? -33.765 3.571 35.325 1.00 87.06 295 PHE A N 1
ATOM 2285 C CA . PHE A 1 295 ? -33.021 3.988 34.145 1.00 87.06 295 PHE A CA 1
ATOM 2286 C C . PHE A 1 295 ? -32.922 2.796 33.193 1.00 87.06 295 PHE A C 1
ATOM 2288 O O . PHE A 1 295 ? -33.071 1.642 33.601 1.00 87.06 295 PHE A O 1
ATOM 2295 N N . ARG A 1 296 ? -32.685 3.068 31.913 1.00 84.81 296 ARG A N 1
ATOM 2296 C CA . ARG A 1 296 ? -32.355 2.043 30.923 1.00 84.81 296 ARG A CA 1
ATOM 2297 C C . ARG A 1 296 ? -30.917 2.247 30.491 1.00 84.81 296 ARG A C 1
ATOM 2299 O O . ARG A 1 296 ? -30.528 3.363 30.167 1.00 84.81 296 ARG A O 1
ATOM 2306 N N . ILE A 1 297 ? -30.142 1.172 30.478 1.00 81.25 297 ILE A N 1
ATOM 2307 C CA . ILE A 1 297 ? -28.792 1.187 29.922 1.00 81.25 297 ILE A CA 1
ATOM 2308 C C . ILE A 1 297 ? -28.816 0.392 28.625 1.00 81.25 297 ILE A C 1
ATOM 2310 O O . ILE A 1 297 ? -29.334 -0.722 28.587 1.00 81.25 297 ILE A O 1
ATOM 2314 N N . ALA A 1 298 ? -28.250 0.970 27.574 1.00 77.88 298 ALA A N 1
ATOM 2315 C CA . ALA A 1 298 ? -27.935 0.279 26.337 1.00 77.88 298 ALA A CA 1
ATOM 2316 C C . ALA A 1 298 ? -26.435 0.421 26.077 1.00 77.88 298 ALA A C 1
ATOM 2318 O O . ALA A 1 298 ? -25.904 1.531 26.097 1.00 77.88 298 ALA A O 1
ATOM 2319 N N . ALA A 1 299 ? -25.756 -0.694 25.834 1.00 73.19 299 ALA A N 1
ATOM 2320 C CA . ALA A 1 299 ? -24.350 -0.724 25.460 1.00 73.19 299 ALA A CA 1
ATOM 2321 C C . ALA A 1 299 ? -24.199 -1.464 24.130 1.00 73.19 299 ALA A C 1
ATOM 2323 O O . ALA A 1 299 ? -24.943 -2.400 23.842 1.00 73.19 299 ALA A O 1
ATOM 2324 N N . SER A 1 300 ? -23.239 -1.030 23.320 1.00 68.94 300 SER A N 1
ATOM 2325 C CA . SER A 1 300 ? -22.842 -1.727 22.086 1.00 68.94 300 SER A CA 1
ATOM 2326 C C . SER A 1 300 ? -21.752 -2.783 22.312 1.00 68.94 300 SER A C 1
ATOM 2328 O O . SER A 1 300 ? -21.352 -3.454 21.366 1.00 68.94 300 SER A O 1
ATOM 2330 N N . SER A 1 301 ? -21.282 -2.933 23.554 1.00 67.94 301 SER A N 1
ATOM 2331 C CA . SER A 1 301 ? -20.349 -3.970 24.001 1.00 67.94 301 SER A CA 1
ATOM 2332 C C . SER A 1 301 ? -20.972 -4.838 25.092 1.00 67.94 301 SER A C 1
ATOM 2334 O O . SER A 1 301 ? -22.013 -4.501 25.660 1.00 67.94 301 SER A O 1
ATOM 2336 N N . ARG A 1 302 ? -20.278 -5.926 25.447 1.00 66.88 302 ARG A N 1
ATOM 2337 C CA . ARG A 1 302 ? -20.519 -6.638 26.710 1.00 66.88 302 ARG A CA 1
ATOM 2338 C C . ARG A 1 302 ? -20.353 -5.695 27.914 1.00 66.88 302 ARG A C 1
ATOM 2340 O O . ARG A 1 302 ? -19.500 -4.804 27.868 1.00 66.88 302 ARG A O 1
ATOM 2347 N N . PHE A 1 303 ? -21.182 -5.905 28.938 1.00 59.88 303 PHE A N 1
ATOM 2348 C CA . PHE A 1 303 ? -21.041 -5.291 30.263 1.00 59.88 303 PHE A CA 1
ATOM 2349 C C . PHE A 1 303 ? -19.909 -5.945 31.057 1.00 59.88 303 PHE A C 1
ATOM 2351 O O . PHE A 1 303 ? -19.659 -7.154 30.836 1.00 59.88 303 PHE A O 1
#

Radius of gyration: 31.74 Å; chains: 1; bounding box: 124×31×98 Å

pLDDT: mean 89.16, std 14.45, range [32.75, 98.5]

Sequence (303 aa):
MKRVKTLIIQMGAALLFSSSAQAAVQEIRATFVPDPSNPMVNRFENKTPQAGVCASFMPARCKALGIFSLRLPELSFVTEQAIEANHENPRQGFMLTLPSDWRDVEVRNSLGETEVVQIRIAGIGGSWNLSRPPGVSAWARPGATWQSMWQSAPAPCMSTNFMLAGASFAQFFWLVPEGAGACARTPSVTIPYFRWSGIDYVYELRTPNPLNMRAGEYRGSLSYSIGRGMDFDMGDVLIPSINTVALNFVLSVEHALKVDIPPGGNRIELLPEGGWQAWLDRGRTPTRLYRDQTFRIAASSRF

Secondary structure (DSSP, 8-state):
----------------------EEEEEEEEEE---TT-TT---PEE-SPP-HHHHHT-HHHHHHHT---EEEEEEEEEESS-B-TT-SSGGGSEEEB---S-EEEEEEETT--EEEEEEEEEEEEEEEEE-TTTGGGGG-BTTB-HHHHHHSPPTTSEEEEEEEE-SSEEEEEEE--TT---EEE--SS-BS-EEEEEEEEEEEEEPP-TTTSPSEEEEEEEEEEBSTTSSBB-TTTEEES-SEEEEEEEEEE---EEEE--TTTTS---EETTHHHHHHHH-S--S-EE-----EEEESS--

Foldseek 3Di:
DDDDDDDDDDDDDPPPPPDPFDAAEAEWEWEDDQDPVCNPPQDTDTPGDFDFCCVPPNVVLCVVVVWTKDWDQLKKKKFPFKQAAPDPDQLSHFKKDAQQAWDWWWWAFPVGDIDIKIKGWFKKWFKKFADPVVALLQQADVVGGSLNVQLQWAPPKGGSSDWDDDRTMITGMITAHRPGGMTGGHGNHITGIMMTGRMMTTMDMDGDRLQADDADKIKTKDKFFDYPPTNIHRHDGIDISGGMYMYIYIYGRDKDKDKAFPPPLVDDDWAADVGPVVCVVVVDDGPDTDDDGDIDIDMSHDD